Protein AF-A0A7Y4UEI0-F1 (afdb_monomer_lite)

Radius of gyration: 56.11 Å; chains: 1; bounding box: 109×53×140 Å

Foldseek 3Di:
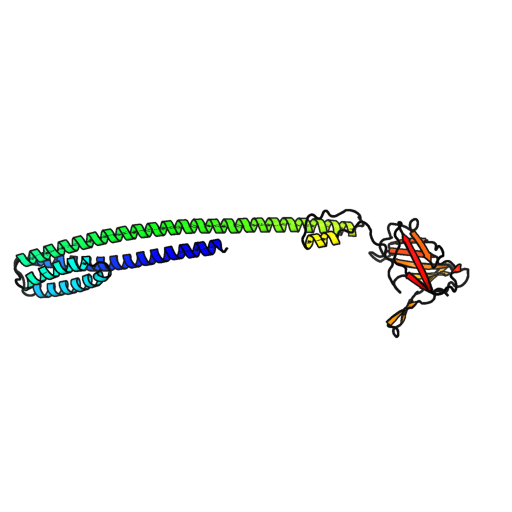DVVLVVVVVVLVVVLVVLVVVLVVLVQLLVLLVQLLVLLVVLLVLLVVQLPDPDHDPCSLVVSVVSLVSNVVSLVSNVVPDPVSVVLNVLLVVLNVVCVVPVDSVSSVSNSVSSVVSSVVSVVVSVVSVVVSVVSVVVSVVSVVVVVVVSVVVVVCVVVVVVVVVCVVVVVVVVLVVLLVVLVVCVLVPNADDARDQPDDDPSSVVSVVSRDDRDDAWAADAAQLFWWKWKQALVRDIDIHGQWDQDPVVRGIDGDADEQPDPSMWIKIKGKTADAQVQWQVQKWKDKANHTWRWPTWHDDPPDPRMIIIITTDDPVCAPVFKIKMWMDGPNHIYDIYITTHD

Secondary structure (DSSP, 8-state):
-HHHHHHHHHHHHHHHHHHHHHHHHHHHHHHHHHHHHHHHHHHHHHHHHHH-SS--TTHHHHHHHHHHHHHHHHHHHTTT-THHHHHHHHHHHHHHHHHH---HHHHHHHHHHHHHHHHHHHHHHHHHHHHHHHHHHHHHHHHHHHHHHHHHHHHHHHHHHHHHHHHHHHHHHHHHHHHHHHHHHHHTT-----------SHHHHHHHHHS--S----EEPPGGGSEEEEEE-TTS-EEEE-SEEEETTTTEEEEPPBP--STT-EEEEEEEEES-TTTTGGGEEEEETTEEE-EEEEEEPTT-TT-EEEEEEPPGGGTT-EEEEEEEEETTEEPPPEEEEE-

Sequence (343 aa):
VLGSVAYVSLERAGLDDSVRTLQRLSRHEKALALAEATVNGAVLDVSLVSNAATIEASMPTEIAQYMQVCSKAFAALDEFDAGYATLWRAIAHSHVGVQAAPLRAAWLELSQTLSGAAQDLEARRGRLSERRDELTQDYQRHYGAITKKSLFLSLAGIAGFGALAAWFFARLTRDIGNLEGHARSIVRGQRGTQLPVARSDELGHLMHAASPDAGGHLVLLRGGSAAVALRVKANGDRVYEAISTFDAAQQRFVAIPIDLGPATDQVFLILFGTGFRAAGAMNASATIGEEEAEVLYAGLAPGFAGLDQANVRIPRSLLGKGDVSIAFTADNRSANAVTINIR

Structure (mmCIF, N/CA/C/O backbone):
data_AF-A0A7Y4UEI0-F1
#
_entry.id   AF-A0A7Y4UEI0-F1
#
loop_
_atom_site.group_PDB
_atom_site.id
_atom_site.type_symbol
_atom_site.label_atom_id
_atom_site.label_alt_id
_atom_site.label_comp_id
_atom_site.label_asym_id
_atom_site.label_entity_id
_atom_site.label_seq_id
_atom_site.pdbx_PDB_ins_code
_atom_site.Cartn_x
_atom_site.Cartn_y
_atom_site.Cartn_z
_atom_site.occupancy
_atom_site.B_iso_or_equiv
_atom_site.auth_seq_id
_atom_site.auth_comp_id
_atom_site.auth_asym_id
_atom_site.auth_atom_id
_atom_site.pdbx_PDB_model_num
ATOM 1 N N . VAL A 1 1 ? -7.766 -1.205 -1.243 1.00 52.50 1 VAL A N 1
ATOM 2 C CA . VAL A 1 1 ? -6.781 -2.275 -1.542 1.00 52.50 1 VAL A CA 1
ATOM 3 C C . VAL A 1 1 ? -6.922 -2.807 -2.970 1.00 52.50 1 VAL A C 1
ATOM 5 O O . VAL A 1 1 ? -5.944 -2.768 -3.697 1.00 52.50 1 VAL A O 1
ATOM 8 N N . LEU A 1 2 ? -8.107 -3.222 -3.437 1.00 51.59 2 LEU A N 1
ATOM 9 C CA . LEU A 1 2 ? -8.268 -3.719 -4.821 1.00 51.59 2 LEU A CA 1
ATOM 10 C C . LEU A 1 2 ? -7.938 -2.672 -5.907 1.00 51.59 2 LEU A C 1
ATOM 12 O O . LEU A 1 2 ? -7.214 -2.978 -6.849 1.00 51.59 2 LEU A O 1
ATOM 16 N N . GLY A 1 3 ? -8.370 -1.417 -5.735 1.00 56.78 3 GLY A N 1
ATOM 17 C CA . GLY A 1 3 ? -8.062 -0.338 -6.688 1.00 56.78 3 GLY A CA 1
ATOM 18 C C . GLY A 1 3 ? -6.574 0.031 -6.768 1.00 56.78 3 GLY A C 1
ATOM 19 O O . GLY A 1 3 ? -6.077 0.344 -7.844 1.00 56.78 3 GLY A O 1
ATOM 20 N N . SER A 1 4 ? -5.833 -0.069 -5.658 1.00 61.25 4 SER A N 1
ATOM 21 C CA . SER A 1 4 ? -4.387 0.190 -5.643 1.00 61.25 4 SER A CA 1
ATOM 22 C C . SER A 1 4 ? -3.592 -0.946 -6.288 1.00 61.25 4 SER A C 1
ATOM 24 O O . SER A 1 4 ? -2.591 -0.685 -6.941 1.00 61.25 4 SER A O 1
ATOM 26 N N . VAL A 1 5 ? -4.051 -2.196 -6.157 1.00 62.38 5 VAL A N 1
ATOM 27 C CA . VAL A 1 5 ? -3.415 -3.354 -6.804 1.00 62.38 5 VAL A CA 1
ATOM 28 C C . VAL A 1 5 ? -3.609 -3.304 -8.321 1.00 62.38 5 VAL A C 1
ATOM 30 O O . VAL A 1 5 ? -2.634 -3.429 -9.053 1.00 62.38 5 VAL A O 1
ATOM 33 N N . ALA A 1 6 ? -4.829 -3.031 -8.798 1.00 61.38 6 ALA A N 1
ATOM 34 C CA . ALA A 1 6 ? -5.102 -2.902 -10.232 1.00 61.38 6 ALA A CA 1
ATOM 35 C C . ALA A 1 6 ? -4.320 -1.742 -10.881 1.00 61.38 6 ALA A C 1
ATOM 37 O O . ALA A 1 6 ? -3.775 -1.900 -11.972 1.00 61.38 6 ALA A O 1
ATOM 38 N N . TYR A 1 7 ? -4.206 -0.604 -10.183 1.00 67.69 7 TYR A N 1
ATOM 39 C CA . TYR A 1 7 ? -3.412 0.542 -10.636 1.00 67.69 7 TYR A CA 1
ATOM 40 C C . TYR A 1 7 ? -1.917 0.203 -10.746 1.00 67.69 7 TYR A C 1
ATOM 42 O O . TYR A 1 7 ? -1.292 0.482 -11.765 1.00 67.69 7 TYR A O 1
ATOM 50 N N . VAL A 1 8 ? -1.352 -0.467 -9.737 1.00 69.06 8 VAL A N 1
ATOM 51 C CA . VAL A 1 8 ? 0.061 -0.884 -9.743 1.00 69.06 8 VAL A CA 1
ATOM 52 C C . VAL A 1 8 ? 0.345 -1.912 -10.844 1.00 69.06 8 VAL A C 1
ATOM 54 O O . VAL A 1 8 ? 1.399 -1.851 -11.472 1.00 69.06 8 VAL A O 1
ATOM 57 N N . SER A 1 9 ? -0.581 -2.835 -11.117 1.00 68.62 9 SER A N 1
ATOM 58 C CA . SER A 1 9 ? -0.420 -3.833 -12.182 1.00 68.62 9 SER A CA 1
ATOM 59 C C . SER A 1 9 ? -0.416 -3.224 -13.587 1.00 68.62 9 SER A C 1
ATOM 61 O O . SER A 1 9 ? 0.396 -3.640 -14.411 1.00 68.62 9 SER A O 1
ATOM 63 N N . LEU A 1 10 ? -1.281 -2.241 -13.860 1.00 70.25 10 LEU A N 1
ATOM 64 C CA . LEU A 1 10 ? -1.324 -1.555 -15.159 1.00 70.25 10 LEU A CA 1
ATOM 65 C C . LEU A 1 10 ? -0.073 -0.699 -15.397 1.00 70.25 10 LEU A C 1
ATOM 67 O O . LEU A 1 10 ? 0.515 -0.757 -16.473 1.00 70.25 10 LEU A O 1
ATOM 71 N N . GLU A 1 11 ? 0.378 0.035 -14.380 1.00 74.94 11 GLU A N 1
ATOM 72 C CA . GLU A 1 11 ? 1.595 0.860 -14.453 1.00 74.94 11 GLU A CA 1
ATOM 73 C C . GLU A 1 11 ? 2.857 0.003 -14.658 1.00 74.94 11 GLU A C 1
ATOM 75 O O . GLU A 1 11 ? 3.748 0.356 -15.431 1.00 74.94 11 GLU A O 1
ATOM 80 N N . ARG A 1 12 ? 2.920 -1.179 -14.030 1.00 76.75 12 ARG A N 1
ATOM 81 C CA . ARG A 1 12 ? 4.057 -2.101 -14.168 1.00 76.75 12 ARG A CA 1
ATOM 82 C C . ARG A 1 12 ? 4.260 -2.585 -15.606 1.00 76.75 12 ARG A C 1
ATOM 84 O O . ARG A 1 12 ? 5.400 -2.692 -16.045 1.00 76.75 12 ARG A O 1
ATOM 91 N N . ALA A 1 13 ? 3.177 -2.820 -16.347 1.00 75.44 13 ALA A N 1
ATOM 92 C CA . ALA A 1 13 ? 3.264 -3.238 -17.744 1.00 75.44 13 ALA A CA 1
ATOM 93 C C . ALA A 1 13 ? 3.894 -2.152 -18.643 1.00 75.44 13 ALA A C 1
ATOM 95 O O . ALA A 1 13 ? 4.696 -2.475 -19.517 1.00 75.44 13 ALA A O 1
ATOM 96 N N . GLY A 1 14 ? 3.585 -0.871 -18.398 1.00 77.56 14 GLY A N 1
ATOM 97 C CA . GLY A 1 14 ? 4.183 0.255 -19.132 1.00 77.56 14 GLY A CA 1
ATOM 98 C C . GLY A 1 14 ? 5.668 0.470 -18.813 1.00 77.56 14 GLY A C 1
ATOM 99 O O . GLY A 1 14 ? 6.469 0.776 -19.701 1.00 77.56 14 GLY A O 1
ATOM 100 N N . LEU A 1 15 ? 6.062 0.244 -17.555 1.00 79.50 15 LEU A N 1
ATOM 101 C CA . LEU A 1 15 ? 7.466 0.251 -17.135 1.00 79.50 15 LEU A CA 1
ATOM 102 C C . LEU A 1 15 ? 8.281 -0.861 -17.809 1.00 79.50 15 LEU A C 1
ATOM 104 O O . LEU A 1 15 ? 9.379 -0.595 -18.300 1.00 79.50 15 LEU A O 1
ATOM 108 N N . ASP A 1 16 ? 7.744 -2.080 -17.873 1.00 84.69 16 ASP A N 1
ATOM 109 C CA . ASP A 1 16 ? 8.434 -3.217 -18.491 1.00 84.69 16 ASP A CA 1
ATOM 110 C C . ASP A 1 16 ? 8.684 -2.992 -19.993 1.00 84.69 16 ASP A C 1
ATOM 112 O O . ASP A 1 16 ? 9.763 -3.313 -20.500 1.00 84.69 16 ASP A O 1
ATOM 116 N N . ASP A 1 17 ? 7.723 -2.398 -20.706 1.00 86.12 17 ASP A N 1
ATOM 117 C CA . ASP A 1 17 ? 7.872 -2.046 -22.123 1.00 86.12 17 ASP A CA 1
ATOM 118 C C . ASP A 1 17 ? 8.938 -0.958 -22.348 1.00 86.12 17 ASP A C 1
ATOM 120 O O . ASP A 1 17 ? 9.813 -1.083 -23.214 1.00 86.12 17 ASP A O 1
ATOM 124 N N . SER A 1 18 ? 8.946 0.067 -21.489 1.00 85.38 18 SER A N 1
ATOM 125 C CA . SER A 1 18 ? 9.948 1.140 -21.520 1.00 85.38 18 SER A CA 1
ATOM 126 C C . SER A 1 18 ? 11.365 0.599 -21.301 1.00 85.38 18 SER A C 1
ATOM 128 O O . SER A 1 18 ? 12.296 0.956 -22.027 1.00 85.38 18 SER A O 1
ATOM 130 N N . VAL A 1 19 ? 11.536 -0.317 -20.341 1.00 88.75 19 VAL A N 1
ATOM 131 C CA . VAL A 1 19 ? 12.829 -0.961 -20.055 1.00 88.75 19 VAL A CA 1
ATOM 132 C C . VAL A 1 19 ? 13.296 -1.813 -21.235 1.00 88.75 19 VAL A C 1
ATOM 134 O O . VAL A 1 19 ? 14.460 -1.720 -21.627 1.00 88.75 19 VAL A O 1
ATOM 137 N N . ARG A 1 20 ? 12.409 -2.610 -21.844 1.00 91.06 20 ARG A N 1
ATOM 138 C CA . ARG A 1 20 ? 12.746 -3.412 -23.035 1.00 91.06 20 ARG A CA 1
ATOM 139 C C . ARG A 1 20 ? 13.176 -2.531 -24.205 1.00 91.06 20 ARG A C 1
ATOM 141 O O . ARG A 1 20 ? 14.155 -2.851 -24.885 1.00 91.06 20 ARG A O 1
ATOM 148 N N . THR A 1 21 ? 12.487 -1.412 -24.411 1.00 90.69 21 THR A N 1
ATOM 149 C CA . THR A 1 21 ? 12.817 -0.435 -25.455 1.00 90.69 21 THR A CA 1
ATOM 150 C C . THR A 1 21 ? 14.192 0.192 -25.215 1.00 90.69 21 THR A C 1
ATOM 152 O O . THR A 1 21 ? 15.032 0.176 -26.117 1.00 90.69 21 THR A O 1
ATOM 155 N N . LEU A 1 22 ? 14.479 0.645 -23.989 1.00 90.81 22 LEU A N 1
ATOM 156 C CA . LEU A 1 22 ? 15.796 1.175 -23.609 1.00 90.81 22 LEU A CA 1
ATOM 157 C C . LEU A 1 22 ? 16.917 0.139 -23.785 1.00 90.81 22 LEU A C 1
ATOM 159 O O . LEU A 1 22 ? 17.991 0.466 -24.287 1.00 90.81 22 LEU A O 1
ATOM 163 N N . GLN A 1 23 ? 16.672 -1.125 -23.432 1.00 92.06 23 GLN A N 1
ATOM 164 C CA . GLN A 1 23 ? 17.642 -2.208 -23.623 1.00 92.06 23 GLN A CA 1
ATOM 165 C C . GLN A 1 23 ? 17.922 -2.488 -25.102 1.00 92.06 23 GLN A C 1
ATOM 167 O O . GLN A 1 23 ? 19.075 -2.707 -25.479 1.00 92.06 23 GLN A O 1
ATOM 172 N N . ARG A 1 24 ? 16.890 -2.494 -25.956 1.00 93.38 24 ARG A N 1
ATOM 173 C CA . ARG A 1 24 ? 17.061 -2.655 -27.408 1.00 93.38 24 ARG A CA 1
ATOM 174 C C . ARG A 1 24 ? 17.868 -1.498 -27.991 1.00 93.38 24 ARG A C 1
ATOM 176 O O . ARG A 1 24 ? 18.801 -1.742 -28.749 1.00 93.38 24 ARG A O 1
ATOM 183 N N . LEU A 1 25 ? 17.557 -0.272 -27.585 1.00 93.62 25 LEU A N 1
ATOM 184 C CA . LEU A 1 25 ? 18.223 0.929 -28.072 1.00 93.62 25 LEU A CA 1
ATOM 185 C C . LEU A 1 25 ? 19.687 1.006 -27.602 1.00 93.62 25 LEU A C 1
ATOM 187 O O . LEU A 1 25 ? 20.569 1.295 -28.402 1.00 93.62 25 LEU A O 1
ATOM 191 N N . SER A 1 26 ? 19.979 0.627 -26.354 1.00 91.25 26 SER A N 1
ATOM 192 C CA . SER A 1 26 ? 21.359 0.532 -25.854 1.00 91.25 26 SER A CA 1
ATOM 193 C C . SER A 1 26 ? 22.183 -0.537 -26.585 1.00 91.25 26 SER A C 1
ATOM 195 O O . SER A 1 26 ? 23.371 -0.334 -26.835 1.00 91.25 26 SER A O 1
ATOM 197 N N . ARG A 1 27 ? 21.577 -1.677 -26.952 1.00 94.31 27 ARG A N 1
ATOM 198 C CA . ARG A 1 27 ? 22.255 -2.694 -27.777 1.00 94.31 27 ARG A CA 1
ATOM 199 C C . ARG A 1 27 ? 22.575 -2.164 -29.172 1.00 94.31 27 ARG A C 1
ATOM 201 O O . ARG A 1 27 ? 23.696 -2.360 -29.635 1.00 94.31 27 ARG A O 1
ATOM 208 N N . HIS A 1 28 ? 21.630 -1.455 -29.786 1.00 95.38 28 HIS A N 1
ATOM 209 C CA . HIS A 1 28 ? 21.822 -0.815 -31.087 1.00 95.38 28 HIS A CA 1
ATOM 210 C C . HIS A 1 28 ? 22.957 0.211 -31.042 1.00 95.38 28 HIS A C 1
ATOM 212 O O . HIS A 1 28 ? 23.883 0.135 -31.842 1.00 95.38 28 HIS A O 1
ATOM 218 N N . GLU A 1 29 ? 22.945 1.114 -30.061 1.00 94.38 29 GLU A N 1
ATOM 219 C CA . GLU A 1 29 ? 23.982 2.136 -29.887 1.00 94.38 29 GLU A CA 1
ATOM 220 C C . GLU A 1 29 ? 25.379 1.520 -29.723 1.00 94.38 29 GLU A C 1
ATOM 222 O O . GLU A 1 29 ? 26.334 1.980 -30.345 1.00 94.38 29 GLU A O 1
ATOM 227 N N . LYS A 1 30 ? 25.505 0.438 -28.941 1.00 93.69 30 LYS A N 1
ATOM 228 C CA . LYS A 1 30 ? 26.779 -0.278 -28.766 1.00 93.69 30 LYS A CA 1
ATOM 229 C C . LYS A 1 30 ? 27.273 -0.909 -30.064 1.00 93.69 30 LYS A C 1
ATOM 231 O O . LYS A 1 30 ? 28.447 -0.762 -30.393 1.00 93.69 30 LYS A O 1
ATOM 236 N N . ALA A 1 31 ? 26.400 -1.608 -30.790 1.00 94.94 31 ALA A N 1
ATOM 237 C CA . ALA A 1 31 ? 26.753 -2.202 -32.078 1.00 94.94 31 ALA A CA 1
ATOM 238 C C . ALA A 1 31 ? 27.179 -1.121 -33.085 1.00 94.94 31 ALA A C 1
ATOM 240 O O . ALA A 1 31 ? 28.158 -1.295 -33.809 1.00 94.94 31 ALA A O 1
ATOM 241 N N . LEU A 1 32 ? 26.493 0.024 -33.068 1.00 95.94 32 LEU A N 1
ATOM 242 C CA . LEU A 1 32 ? 26.781 1.149 -33.947 1.00 95.94 32 LEU A CA 1
ATOM 243 C C . LEU A 1 32 ? 28.109 1.824 -33.615 1.00 95.94 32 LEU A C 1
ATOM 245 O O . LEU A 1 32 ? 28.892 2.065 -34.525 1.00 95.94 32 LEU A O 1
ATOM 249 N N . ALA A 1 33 ? 28.398 2.056 -32.335 1.00 94.31 33 ALA A N 1
ATOM 250 C CA . ALA A 1 33 ? 29.672 2.619 -31.895 1.00 94.31 33 ALA A CA 1
ATOM 251 C C . ALA A 1 33 ? 30.861 1.718 -32.270 1.00 94.31 33 ALA A C 1
ATOM 253 O O . ALA A 1 33 ? 31.912 2.211 -32.675 1.00 94.31 33 ALA A O 1
ATOM 254 N N . LEU A 1 34 ? 30.697 0.393 -32.177 1.00 94.62 34 LEU A N 1
ATOM 255 C CA . LEU A 1 34 ? 31.719 -0.556 -32.625 1.00 94.62 34 LEU A CA 1
ATOM 256 C C . LEU A 1 34 ? 31.920 -0.488 -34.144 1.00 94.62 34 LEU A C 1
ATOM 258 O O . LEU A 1 34 ? 33.060 -0.424 -34.597 1.00 94.62 34 LEU A O 1
ATOM 262 N N . ALA A 1 35 ? 30.838 -0.460 -34.926 1.00 94.69 35 ALA A N 1
ATOM 263 C CA . ALA A 1 35 ? 30.926 -0.329 -36.378 1.00 94.69 35 ALA A CA 1
ATOM 264 C C . ALA A 1 35 ? 31.589 0.988 -36.795 1.00 94.69 35 ALA A C 1
ATOM 266 O O . ALA A 1 35 ? 32.524 0.978 -37.592 1.00 94.69 35 ALA A O 1
ATOM 267 N N . GLU A 1 36 ? 31.178 2.102 -36.198 1.00 95.50 36 GLU A N 1
ATOM 268 C CA . GLU A 1 36 ? 31.766 3.417 -36.433 1.00 95.50 36 GLU A CA 1
ATOM 269 C C . GLU A 1 36 ? 33.267 3.434 -36.109 1.00 95.50 36 GLU A C 1
ATOM 271 O O . GLU A 1 36 ? 34.064 3.861 -36.941 1.00 95.50 36 GLU A O 1
ATOM 276 N N . ALA A 1 37 ? 33.683 2.881 -34.963 1.00 94.19 37 ALA A N 1
ATOM 277 C CA . ALA A 1 37 ? 35.096 2.773 -34.600 1.00 94.19 37 ALA A CA 1
ATOM 278 C C . ALA A 1 37 ? 35.899 1.941 -35.616 1.00 94.19 37 ALA A C 1
ATOM 280 O O . ALA A 1 37 ? 37.001 2.336 -36.000 1.00 94.19 37 ALA A O 1
ATOM 281 N N . THR A 1 38 ? 35.345 0.818 -36.094 1.00 94.00 38 THR A N 1
ATOM 282 C CA . THR A 1 38 ? 36.011 -0.013 -37.114 1.00 94.00 38 THR A CA 1
ATOM 283 C C . THR A 1 38 ? 36.133 0.696 -38.462 1.00 94.00 38 THR A C 1
ATOM 285 O O . THR A 1 38 ? 37.187 0.619 -39.093 1.00 94.00 38 THR A O 1
ATOM 288 N N . VAL A 1 39 ? 35.101 1.437 -38.881 1.00 94.69 39 VAL A N 1
ATOM 289 C CA . VAL A 1 39 ? 35.121 2.210 -40.131 1.00 94.69 39 VAL A CA 1
ATOM 290 C C . VAL A 1 39 ? 36.083 3.388 -40.016 1.00 94.69 39 VAL A C 1
ATOM 292 O O . VAL A 1 39 ? 36.866 3.600 -40.932 1.00 94.69 39 VAL A O 1
ATOM 295 N N . ASN A 1 40 ? 36.101 4.109 -38.893 1.00 93.38 40 ASN A N 1
ATOM 296 C CA . ASN A 1 40 ? 37.047 5.202 -38.653 1.00 93.38 40 ASN A CA 1
ATOM 297 C C . ASN A 1 40 ? 38.506 4.723 -38.697 1.00 93.38 40 ASN A C 1
ATOM 299 O O . ASN A 1 40 ? 39.351 5.399 -39.284 1.00 93.38 40 ASN A O 1
ATOM 303 N N . GLY A 1 41 ? 38.797 3.540 -38.144 1.00 90.50 41 GLY A N 1
ATOM 304 C CA . GLY A 1 41 ? 40.109 2.902 -38.293 1.00 90.50 41 GLY A CA 1
ATOM 305 C C . GLY A 1 41 ? 40.462 2.648 -39.762 1.00 90.50 41 GLY A C 1
ATOM 306 O O . GLY A 1 41 ? 41.527 3.051 -40.221 1.00 90.50 41 GLY A O 1
ATOM 307 N N . ALA A 1 42 ? 39.529 2.079 -40.532 1.00 90.94 42 ALA A N 1
ATOM 308 C CA . ALA A 1 42 ? 39.729 1.846 -41.962 1.00 90.94 42 ALA A CA 1
ATOM 309 C C . ALA A 1 42 ? 39.890 3.150 -42.769 1.00 90.94 42 ALA A C 1
ATOM 311 O O . ALA A 1 42 ? 40.698 3.193 -43.694 1.00 90.94 42 ALA A O 1
ATOM 312 N N . VAL A 1 43 ? 39.161 4.220 -42.425 1.00 92.44 43 VAL A N 1
ATOM 313 C CA . VAL A 1 43 ? 39.300 5.548 -43.052 1.00 92.44 43 VAL A CA 1
ATOM 314 C C . VAL A 1 43 ? 40.720 6.077 -42.887 1.00 92.44 43 VAL A C 1
ATOM 316 O O . VAL A 1 43 ? 41.292 6.573 -43.857 1.00 92.44 43 VAL A O 1
ATOM 319 N N . LEU A 1 44 ? 41.288 5.986 -41.681 1.00 88.25 44 LEU A N 1
ATOM 320 C CA . LEU A 1 44 ? 42.638 6.477 -41.400 1.00 88.25 44 LEU A CA 1
ATOM 321 C C . LEU A 1 44 ? 43.673 5.763 -42.271 1.00 88.25 44 LEU A C 1
ATOM 323 O O . LEU A 1 44 ? 44.427 6.423 -42.987 1.00 88.25 44 LEU A O 1
ATOM 327 N N . ASP A 1 45 ? 43.646 4.434 -42.288 1.00 87.06 45 ASP A N 1
ATOM 328 C CA . ASP A 1 45 ? 44.647 3.643 -43.004 1.00 87.06 45 ASP A CA 1
ATOM 329 C C . ASP A 1 45 ? 44.498 3.770 -44.525 1.00 87.06 45 ASP A C 1
ATOM 331 O O . ASP A 1 45 ? 45.480 4.006 -45.231 1.00 87.06 45 ASP A O 1
ATOM 335 N N . VAL A 1 46 ? 43.268 3.732 -45.048 1.00 87.75 46 VAL A N 1
ATOM 336 C CA . VAL A 1 46 ? 43.008 3.944 -46.481 1.00 87.75 46 VAL A CA 1
ATOM 337 C C . VAL A 1 46 ? 43.384 5.367 -46.909 1.00 87.75 46 VAL A C 1
ATOM 339 O O . VAL A 1 46 ? 43.920 5.562 -48.003 1.00 87.75 46 VAL A O 1
ATOM 342 N N . SER A 1 47 ? 43.166 6.369 -46.053 1.00 87.31 47 SER A N 1
ATOM 343 C CA . SER A 1 47 ? 43.590 7.745 -46.321 1.00 87.31 47 SER A CA 1
ATOM 344 C C . SER A 1 47 ? 45.114 7.862 -46.391 1.00 87.31 47 SER A C 1
ATOM 346 O O . SER A 1 47 ? 45.630 8.477 -47.330 1.00 87.31 47 SER A O 1
ATOM 348 N N . LEU A 1 48 ? 45.849 7.216 -45.478 1.00 85.44 48 LEU A N 1
ATOM 349 C CA . LEU A 1 48 ? 47.314 7.152 -45.523 1.00 85.44 48 LEU A CA 1
ATOM 350 C C . LEU A 1 48 ? 47.808 6.519 -46.833 1.00 85.44 48 LEU A C 1
ATOM 352 O O . LEU A 1 48 ? 48.676 7.091 -47.493 1.00 85.44 48 LEU A O 1
ATOM 356 N N . VAL A 1 49 ? 47.198 5.409 -47.267 1.00 84.75 49 VAL A N 1
ATOM 357 C CA . VAL A 1 49 ? 47.541 4.728 -48.533 1.00 84.75 49 VAL A CA 1
ATOM 358 C C . VAL A 1 49 ? 47.249 5.616 -49.743 1.00 84.75 49 VAL A C 1
ATOM 360 O O . VAL A 1 49 ? 48.084 5.750 -50.635 1.00 84.75 49 VAL A O 1
ATOM 363 N N . SER A 1 50 ? 46.083 6.267 -49.775 1.00 82.44 50 SER A N 1
ATOM 364 C CA . SER A 1 50 ? 45.666 7.125 -50.895 1.00 82.44 50 SER A CA 1
ATOM 365 C C . SER A 1 50 ? 46.566 8.358 -51.093 1.00 82.44 50 SER A C 1
ATOM 367 O O . SER A 1 50 ? 46.655 8.907 -52.200 1.00 82.44 50 SER A O 1
ATOM 369 N N . ASN A 1 51 ? 47.248 8.778 -50.022 1.00 84.06 51 ASN A N 1
ATOM 370 C CA . ASN A 1 51 ? 48.158 9.919 -49.993 1.00 84.06 51 ASN A CA 1
ATOM 371 C C . ASN A 1 51 ? 49.637 9.529 -50.136 1.00 84.06 51 ASN A C 1
ATOM 373 O O . ASN A 1 51 ? 50.467 10.412 -50.368 1.00 84.06 51 ASN A O 1
ATOM 377 N N . ALA A 1 52 ? 49.975 8.241 -50.037 1.00 83.31 52 ALA A N 1
ATOM 378 C CA . ALA A 1 52 ? 51.341 7.755 -50.181 1.00 83.31 52 ALA A CA 1
ATOM 379 C C . ALA A 1 52 ? 51.888 7.995 -51.601 1.00 83.31 52 ALA A C 1
ATOM 381 O O . ALA A 1 52 ? 51.171 7.919 -52.601 1.00 83.31 52 ALA A O 1
ATOM 382 N N . ALA A 1 53 ? 53.191 8.281 -51.700 1.00 74.12 53 ALA A N 1
ATOM 383 C CA . ALA A 1 53 ? 53.861 8.520 -52.982 1.00 74.12 53 ALA A CA 1
ATOM 384 C C . ALA A 1 53 ? 54.022 7.238 -53.821 1.00 74.12 53 ALA A C 1
ATOM 386 O O . ALA A 1 53 ? 54.072 7.302 -55.047 1.00 74.12 53 ALA A O 1
ATOM 387 N N . THR A 1 54 ? 54.094 6.079 -53.163 1.00 74.94 54 THR A N 1
ATOM 388 C CA . THR A 1 54 ? 54.164 4.745 -53.775 1.00 74.94 54 THR A CA 1
ATOM 389 C C . THR A 1 54 ? 53.293 3.781 -52.974 1.00 74.94 54 THR A C 1
ATOM 391 O O . THR A 1 54 ? 53.212 3.894 -51.754 1.00 74.94 54 THR A O 1
ATOM 394 N N . ILE A 1 55 ? 52.610 2.866 -53.664 1.00 72.38 55 ILE A N 1
ATOM 395 C CA . ILE A 1 55 ? 51.747 1.853 -53.043 1.00 72.38 55 ILE A CA 1
ATOM 396 C C . ILE A 1 55 ? 52.588 0.588 -52.851 1.00 72.38 55 ILE A C 1
ATOM 398 O O . ILE A 1 55 ? 53.035 -0.006 -53.834 1.00 72.38 55 ILE A O 1
ATOM 402 N N . GLU A 1 56 ? 52.828 0.192 -51.601 1.00 73.50 56 GLU A N 1
ATOM 403 C CA . GLU A 1 56 ? 53.580 -1.025 -51.277 1.00 73.50 56 GLU A CA 1
ATOM 404 C C . GLU A 1 56 ? 52.757 -2.296 -51.554 1.00 73.50 56 GLU A C 1
ATOM 406 O O . GLU A 1 56 ? 51.530 -2.307 -51.447 1.00 73.50 56 GLU A O 1
ATOM 411 N N . ALA A 1 57 ? 53.436 -3.399 -51.887 1.00 64.62 57 ALA A N 1
ATOM 412 C CA . ALA A 1 57 ? 52.793 -4.660 -52.272 1.00 64.62 57 ALA A CA 1
ATOM 413 C C . ALA A 1 57 ? 52.023 -5.361 -51.128 1.00 64.62 57 ALA A C 1
ATOM 415 O O . ALA A 1 57 ? 51.172 -6.207 -51.398 1.00 64.62 57 ALA A O 1
ATOM 416 N N . SER A 1 58 ? 52.302 -5.022 -49.865 1.00 67.81 58 SER A N 1
ATOM 417 C CA . SER A 1 58 ? 51.634 -5.548 -48.660 1.00 67.81 58 SER A CA 1
ATOM 418 C C . SER A 1 58 ? 50.292 -4.870 -48.352 1.00 67.81 58 SER A C 1
ATOM 420 O O . SER A 1 58 ? 49.386 -5.526 -47.830 1.00 67.81 58 SER A O 1
ATOM 422 N N . MET A 1 59 ? 50.126 -3.599 -48.734 1.00 70.38 59 MET A N 1
ATOM 423 C CA . MET A 1 59 ? 48.966 -2.754 -48.394 1.00 70.38 59 MET A CA 1
ATOM 424 C C . MET A 1 59 ? 47.600 -3.342 -48.799 1.00 70.38 59 MET A C 1
ATOM 426 O O . MET A 1 59 ? 46.653 -3.236 -48.017 1.00 70.38 59 MET A O 1
ATOM 430 N N . PRO A 1 60 ? 47.446 -4.028 -49.954 1.00 70.75 60 PRO A N 1
ATOM 431 C CA . PRO A 1 60 ? 46.176 -4.666 -50.312 1.00 70.75 60 PRO A CA 1
ATOM 432 C C . PRO A 1 60 ? 45.734 -5.769 -49.335 1.00 70.75 60 PRO A C 1
ATOM 434 O O . PRO A 1 60 ? 44.537 -6.007 -49.174 1.00 70.75 60 PRO A O 1
ATOM 437 N N . THR A 1 61 ? 46.681 -6.444 -48.673 1.00 76.06 61 THR A N 1
ATOM 438 C CA . THR A 1 61 ? 46.385 -7.565 -47.763 1.00 76.06 61 THR A CA 1
ATOM 439 C C . THR A 1 61 ? 45.908 -7.071 -46.398 1.00 76.06 61 THR A C 1
ATOM 441 O O . THR A 1 61 ? 44.962 -7.626 -45.842 1.00 76.06 61 THR A O 1
ATOM 444 N N . GLU A 1 62 ? 46.510 -6.002 -45.874 1.00 80.75 62 GLU A N 1
ATOM 445 C CA . GLU A 1 62 ? 46.090 -5.369 -44.614 1.00 80.75 62 GLU A CA 1
ATOM 446 C C . GLU A 1 62 ? 44.680 -4.777 -44.738 1.00 80.75 62 GLU A C 1
ATOM 448 O O . GLU A 1 62 ? 43.824 -4.961 -43.873 1.00 80.75 62 GLU A O 1
ATOM 453 N N . ILE A 1 63 ? 44.380 -4.165 -45.882 1.00 83.12 63 ILE A N 1
ATOM 454 C CA . ILE A 1 63 ? 43.075 -3.544 -46.132 1.00 83.12 63 ILE A CA 1
ATOM 455 C C . ILE A 1 63 ? 41.973 -4.593 -46.288 1.00 83.12 63 ILE A C 1
ATOM 457 O O . ILE A 1 63 ? 40.861 -4.394 -45.793 1.00 83.12 63 ILE A O 1
ATOM 461 N N . ALA A 1 64 ? 42.287 -5.763 -46.851 1.00 86.00 64 ALA A N 1
ATOM 462 C CA . ALA A 1 64 ? 41.359 -6.890 -46.867 1.00 86.00 64 ALA A CA 1
ATOM 463 C C . ALA A 1 64 ? 40.969 -7.351 -45.445 1.00 86.00 64 ALA A C 1
ATOM 465 O O . ALA A 1 64 ? 39.808 -7.701 -45.213 1.00 86.00 64 ALA A O 1
ATOM 466 N N . GLN A 1 65 ? 41.894 -7.304 -44.476 1.00 87.81 65 GLN A N 1
ATOM 467 C CA . GLN A 1 65 ? 41.595 -7.632 -43.075 1.00 87.81 65 GLN A CA 1
ATOM 468 C C . GLN A 1 65 ? 40.671 -6.589 -42.438 1.00 87.81 65 GLN A C 1
ATOM 470 O O . GLN A 1 65 ? 39.677 -6.956 -41.806 1.00 87.81 65 GLN A O 1
ATOM 475 N N . TYR A 1 66 ? 40.929 -5.297 -42.660 1.00 86.06 66 TYR A N 1
ATOM 476 C CA . TYR A 1 66 ? 40.043 -4.228 -42.188 1.00 86.06 66 TYR A CA 1
ATOM 477 C C . TYR A 1 66 ? 38.635 -4.339 -42.769 1.00 86.06 66 TYR A C 1
ATOM 479 O O . TYR A 1 66 ? 37.653 -4.198 -42.036 1.00 86.06 66 TYR A O 1
ATOM 487 N N . MET A 1 67 ? 38.513 -4.668 -44.057 1.00 90.50 67 MET A N 1
ATOM 488 C CA . MET A 1 67 ? 37.210 -4.890 -44.685 1.00 90.50 67 MET A CA 1
ATOM 489 C C . MET A 1 67 ? 36.488 -6.105 -44.099 1.00 90.50 67 MET A C 1
ATOM 491 O O . MET A 1 67 ? 35.271 -6.064 -43.928 1.00 90.50 67 MET A O 1
ATOM 495 N N . GLN A 1 68 ? 37.208 -7.158 -43.707 1.00 92.56 68 GLN A N 1
ATOM 496 C CA . GLN A 1 68 ? 36.607 -8.296 -43.011 1.00 92.56 68 GLN A CA 1
ATOM 497 C C . GLN A 1 68 ? 36.085 -7.914 -41.615 1.00 92.56 68 GLN A C 1
ATOM 499 O O . GLN A 1 68 ? 35.015 -8.376 -41.210 1.00 92.56 68 GLN A O 1
ATOM 504 N N . VAL A 1 69 ? 36.808 -7.068 -40.875 1.00 93.56 69 VAL A N 1
ATOM 505 C CA . VAL A 1 69 ? 36.357 -6.556 -39.570 1.00 93.56 69 VAL A CA 1
ATOM 506 C C . VAL A 1 69 ? 35.128 -5.658 -39.737 1.00 93.56 69 VAL A C 1
ATOM 508 O O . VAL A 1 69 ? 34.130 -5.870 -39.046 1.00 93.56 69 VAL A O 1
ATOM 511 N N . CYS A 1 70 ? 35.152 -4.736 -40.703 1.00 93.00 70 CYS A N 1
ATOM 512 C CA . CYS A 1 70 ? 34.008 -3.881 -41.024 1.00 93.00 70 CYS A CA 1
ATOM 513 C C . CYS A 1 70 ? 32.787 -4.721 -41.424 1.00 93.00 70 CYS A C 1
ATOM 515 O O . CYS A 1 70 ? 31.700 -4.513 -40.894 1.00 93.00 70 CYS A O 1
ATOM 517 N N . SER A 1 71 ? 32.967 -5.736 -42.277 1.00 94.81 71 SER A N 1
ATOM 518 C CA . SER A 1 71 ? 31.899 -6.659 -42.682 1.00 94.81 71 SER A CA 1
ATOM 519 C C . SER A 1 71 ? 31.198 -7.299 -41.481 1.00 94.81 71 SER A C 1
ATOM 521 O O . SER A 1 71 ? 29.969 -7.318 -41.422 1.00 94.81 71 SER A O 1
ATOM 523 N N . LYS A 1 72 ? 31.967 -7.783 -40.495 1.00 94.56 72 LYS A N 1
ATOM 524 C CA . LYS A 1 72 ? 31.409 -8.366 -39.266 1.00 94.56 72 LYS A CA 1
ATOM 525 C C . LYS A 1 72 ? 30.655 -7.332 -38.432 1.00 94.56 72 LYS A C 1
ATOM 527 O O . LYS A 1 72 ? 29.600 -7.651 -37.892 1.00 94.56 72 LYS A O 1
ATOM 532 N N . ALA A 1 73 ? 31.173 -6.108 -38.337 1.00 93.62 73 ALA A N 1
ATOM 533 C CA . ALA A 1 73 ? 30.519 -5.039 -37.591 1.00 93.62 73 ALA A CA 1
ATOM 534 C C . ALA A 1 73 ? 29.187 -4.612 -38.238 1.00 93.62 73 ALA A C 1
ATOM 536 O O . ALA A 1 73 ? 28.187 -4.470 -37.540 1.00 93.62 73 ALA A O 1
ATOM 537 N N . PHE A 1 74 ? 29.135 -4.501 -39.570 1.00 94.88 74 PHE A N 1
ATOM 538 C CA . PHE A 1 74 ? 27.894 -4.226 -40.303 1.00 94.88 74 PHE A CA 1
ATOM 539 C C . PHE A 1 74 ? 26.891 -5.385 -40.228 1.00 94.88 74 PHE A C 1
ATOM 541 O O . PHE A 1 74 ? 25.695 -5.134 -40.111 1.00 94.88 74 PHE A O 1
ATOM 548 N N . ALA A 1 75 ? 27.347 -6.641 -40.214 1.00 93.50 75 ALA A N 1
ATOM 549 C CA . ALA A 1 75 ? 26.460 -7.792 -40.021 1.00 93.50 75 ALA A CA 1
ATOM 550 C C . ALA A 1 75 ? 25.761 -7.775 -38.648 1.00 93.50 75 ALA A C 1
ATOM 552 O O . ALA A 1 75 ? 24.604 -8.169 -38.538 1.00 93.50 75 ALA A O 1
ATOM 553 N N . ALA A 1 76 ? 26.430 -7.273 -37.603 1.00 93.06 76 ALA A N 1
ATOM 554 C CA . ALA A 1 76 ? 25.815 -7.089 -36.287 1.00 93.06 76 ALA A CA 1
ATOM 555 C C . ALA A 1 76 ? 24.762 -5.962 -36.261 1.00 93.06 76 ALA A C 1
ATOM 557 O O . ALA A 1 76 ? 23.930 -5.925 -35.358 1.00 93.06 76 ALA A O 1
ATOM 558 N N . LEU A 1 77 ? 24.787 -5.048 -37.236 1.00 94.94 77 LEU A N 1
ATOM 559 C CA . LEU A 1 77 ? 23.821 -3.955 -37.360 1.00 94.94 77 LEU A CA 1
ATOM 560 C C . LEU A 1 77 ? 22.549 -4.333 -38.129 1.00 94.94 77 LEU A C 1
ATOM 562 O O . LEU A 1 77 ? 21.542 -3.627 -38.030 1.00 94.94 77 LEU A O 1
ATOM 566 N N . ASP A 1 78 ? 22.575 -5.452 -38.851 1.00 91.44 78 ASP A N 1
ATOM 567 C CA . ASP A 1 78 ? 21.490 -5.894 -39.733 1.00 91.44 78 ASP A CA 1
ATOM 568 C C . ASP A 1 78 ? 20.196 -6.223 -38.958 1.00 91.44 78 ASP A C 1
ATOM 570 O O . ASP A 1 78 ? 19.096 -6.099 -39.492 1.00 91.44 78 ASP A O 1
ATOM 574 N N . GLU A 1 79 ? 20.298 -6.559 -37.661 1.00 93.19 79 GLU A N 1
ATOM 575 C CA . GLU A 1 79 ? 19.127 -6.807 -36.803 1.00 93.19 79 GLU A CA 1
ATOM 576 C C . GLU A 1 79 ? 18.312 -5.543 -36.468 1.00 93.19 79 GLU A C 1
ATOM 578 O O . GLU A 1 79 ? 17.175 -5.640 -35.990 1.00 93.19 79 GLU A O 1
ATOM 583 N N . PHE A 1 80 ? 18.883 -4.352 -36.682 1.00 93.69 80 PHE A N 1
ATOM 584 C CA . PHE A 1 80 ? 18.280 -3.088 -36.259 1.00 93.69 80 PHE A CA 1
ATOM 585 C C . PHE A 1 80 ? 17.659 -2.295 -37.408 1.00 93.69 80 PHE A C 1
ATOM 587 O O . PHE A 1 80 ? 16.550 -1.786 -37.250 1.00 93.69 80 PHE A O 1
ATOM 594 N N . ASP A 1 81 ? 18.362 -2.165 -38.536 1.00 92.56 81 ASP A N 1
ATOM 595 C CA . ASP A 1 81 ? 17.918 -1.363 -39.682 1.00 92.56 81 ASP A CA 1
ATOM 596 C C . ASP A 1 81 ? 18.571 -1.850 -40.990 1.00 92.56 81 ASP A C 1
ATOM 598 O O . ASP A 1 81 ? 19.795 -1.885 -41.122 1.00 92.56 81 ASP A O 1
ATOM 602 N N . ALA A 1 82 ? 17.750 -2.138 -42.003 1.00 90.00 82 ALA A N 1
ATOM 603 C CA . ALA A 1 82 ? 18.205 -2.528 -43.340 1.00 90.00 82 ALA A CA 1
ATOM 604 C C . ALA A 1 82 ? 19.021 -1.427 -44.058 1.00 90.00 82 ALA A C 1
ATOM 606 O O . ALA A 1 82 ? 19.724 -1.694 -45.039 1.00 90.00 82 ALA A O 1
ATOM 607 N N . GLY A 1 83 ? 18.961 -0.179 -43.583 1.00 90.62 83 GLY A N 1
ATOM 608 C CA . GLY A 1 83 ? 19.776 0.930 -44.073 1.00 90.62 83 GLY A CA 1
ATOM 609 C C . GLY A 1 83 ? 21.283 0.665 -43.981 1.00 90.62 83 GLY A C 1
ATOM 610 O O . GLY A 1 83 ? 22.021 1.047 -44.893 1.00 90.62 83 GLY A O 1
ATOM 611 N N . TYR A 1 84 ? 21.744 -0.058 -42.954 1.00 94.44 84 TYR A N 1
ATOM 612 C CA . TYR A 1 84 ? 23.166 -0.378 -42.773 1.00 94.44 84 TYR A CA 1
ATOM 613 C C . TYR A 1 84 ? 23.712 -1.294 -43.874 1.00 94.44 84 TYR A C 1
ATOM 615 O O . TYR A 1 84 ? 24.832 -1.090 -44.346 1.00 94.44 84 TYR A O 1
ATOM 623 N N . ALA A 1 85 ? 22.901 -2.230 -44.373 1.00 92.56 85 ALA A N 1
ATOM 624 C CA . ALA A 1 85 ? 23.272 -3.078 -45.503 1.00 92.56 85 ALA A CA 1
ATOM 625 C C . ALA A 1 85 ? 23.507 -2.271 -46.790 1.00 92.56 85 ALA A C 1
ATOM 627 O O . ALA A 1 85 ? 24.266 -2.689 -47.665 1.00 92.56 85 ALA A O 1
ATOM 628 N N . THR A 1 86 ? 22.857 -1.112 -46.936 1.00 93.25 86 THR A N 1
ATOM 629 C CA . THR A 1 86 ? 23.064 -0.225 -48.092 1.00 93.25 86 THR A CA 1
ATOM 630 C C . THR A 1 86 ? 24.420 0.472 -48.024 1.00 93.25 86 THR A C 1
ATOM 632 O O . THR A 1 86 ? 25.138 0.483 -49.023 1.00 93.25 86 THR A O 1
ATOM 635 N N . LEU A 1 87 ? 24.808 0.964 -46.842 1.00 93.81 87 LEU A N 1
ATOM 636 C CA . LEU A 1 87 ? 26.140 1.533 -46.607 1.00 93.81 87 LEU A CA 1
ATOM 637 C C . LEU A 1 87 ? 27.241 0.501 -46.866 1.00 93.81 87 LEU A C 1
ATOM 639 O O . LEU A 1 87 ? 28.198 0.779 -47.587 1.00 93.81 87 LEU A O 1
ATOM 643 N N . TRP A 1 88 ? 27.072 -0.713 -46.335 1.00 95.31 88 TRP A N 1
ATOM 644 C CA . TRP A 1 88 ? 28.042 -1.784 -46.542 1.00 95.31 88 TRP A CA 1
ATOM 645 C C . TRP A 1 88 ? 28.191 -2.156 -48.020 1.00 95.31 88 TRP A C 1
ATOM 647 O O . TRP A 1 88 ? 29.310 -2.318 -48.497 1.00 95.31 88 TRP A O 1
ATOM 657 N N . ARG A 1 89 ? 27.088 -2.241 -48.779 1.00 95.25 89 ARG A N 1
ATOM 658 C CA . ARG A 1 89 ? 27.145 -2.524 -50.224 1.00 95.25 89 ARG A CA 1
ATOM 659 C C . ARG A 1 89 ? 27.948 -1.478 -50.997 1.00 95.25 89 ARG A C 1
ATOM 661 O O . ARG A 1 89 ? 28.694 -1.860 -51.894 1.00 95.25 89 ARG A O 1
ATOM 668 N N . ALA A 1 90 ? 27.830 -0.197 -50.644 1.00 94.75 90 ALA A N 1
ATOM 669 C CA . ALA A 1 90 ? 28.620 0.867 -51.265 1.00 94.75 90 ALA A CA 1
ATOM 670 C C . ALA A 1 90 ? 30.124 0.713 -50.967 1.00 94.75 90 ALA A C 1
ATOM 672 O O . ALA A 1 90 ? 30.936 0.764 -51.888 1.00 94.75 90 ALA A O 1
ATOM 673 N N . ILE A 1 91 ? 30.488 0.440 -49.707 1.00 94.88 91 ILE A N 1
ATOM 674 C CA . ILE A 1 91 ? 31.883 0.201 -49.292 1.00 94.88 91 ILE A CA 1
ATOM 675 C C . ILE A 1 91 ? 32.458 -1.055 -49.967 1.00 94.88 91 ILE A C 1
ATOM 677 O O . ILE A 1 91 ? 33.573 -1.046 -50.483 1.00 94.88 91 ILE A O 1
ATOM 681 N N . ALA A 1 92 ? 31.693 -2.146 -49.996 1.00 94.62 92 ALA A N 1
ATOM 682 C CA . ALA A 1 92 ? 32.122 -3.391 -50.620 1.00 94.62 92 ALA A CA 1
ATOM 683 C C . ALA A 1 92 ? 32.345 -3.219 -52.132 1.00 94.62 92 ALA A C 1
ATOM 685 O O . ALA A 1 92 ? 33.300 -3.770 -52.675 1.00 94.62 92 ALA A O 1
ATOM 686 N N . HIS A 1 93 ? 31.500 -2.431 -52.806 1.00 95.00 93 HIS A N 1
ATOM 687 C CA . HIS A 1 93 ? 31.651 -2.142 -54.230 1.00 95.00 93 HIS A CA 1
ATOM 688 C C . HIS A 1 93 ? 32.923 -1.337 -54.529 1.00 95.00 93 HIS A C 1
ATOM 690 O O . HIS A 1 93 ? 33.685 -1.727 -55.415 1.00 95.00 93 HIS A O 1
ATOM 696 N N . SER A 1 94 ? 33.204 -0.276 -53.762 1.00 91.56 94 SER A N 1
ATOM 697 C CA . SER A 1 94 ? 34.427 0.519 -53.949 1.00 91.56 94 SER A CA 1
ATOM 698 C C . SER A 1 94 ? 35.694 -0.280 -53.624 1.00 91.56 94 SER A C 1
ATOM 700 O O . SER A 1 94 ? 36.696 -0.170 -54.330 1.00 91.56 94 SER A O 1
ATOM 702 N N . HIS A 1 95 ? 35.640 -1.181 -52.639 1.00 92.06 95 HIS A N 1
ATOM 703 C CA . HIS A 1 95 ? 36.744 -2.096 -52.341 1.00 92.06 95 HIS A CA 1
ATOM 704 C C . HIS A 1 95 ? 37.036 -3.083 -53.487 1.00 92.06 95 HIS A C 1
ATOM 706 O O . HIS A 1 95 ? 38.201 -3.329 -53.801 1.00 92.06 95 HIS A O 1
ATOM 712 N N . VAL A 1 96 ? 36.010 -3.614 -54.164 1.00 91.06 96 VAL A N 1
ATOM 713 C CA . VAL A 1 96 ? 36.204 -4.462 -55.359 1.00 91.06 96 VAL A CA 1
ATOM 714 C C . VAL A 1 96 ? 36.905 -3.686 -56.480 1.00 91.06 96 VAL A C 1
ATOM 716 O O . VAL A 1 96 ? 37.770 -4.243 -57.155 1.00 91.06 96 VAL A O 1
ATOM 719 N N . GLY A 1 97 ? 36.599 -2.394 -56.642 1.00 86.88 97 GLY A N 1
ATOM 720 C CA . GLY A 1 97 ? 37.296 -1.514 -57.585 1.00 86.88 97 GLY A CA 1
ATOM 721 C C . GLY A 1 97 ? 38.801 -1.421 -57.311 1.00 86.88 97 GLY A C 1
ATOM 722 O O . GLY A 1 97 ? 39.609 -1.557 -58.231 1.00 86.88 97 GLY A O 1
ATOM 723 N N . VAL A 1 98 ? 39.185 -1.291 -56.037 1.00 87.50 98 VAL A N 1
ATOM 724 C CA . VAL A 1 98 ? 40.592 -1.281 -55.600 1.00 87.50 98 VAL A CA 1
ATOM 725 C C . VAL A 1 98 ? 41.291 -2.617 -55.872 1.00 87.50 98 VAL A C 1
ATOM 727 O O . VAL A 1 98 ? 42.441 -2.627 -56.309 1.00 87.50 98 VAL A O 1
ATOM 730 N N . GLN A 1 99 ? 40.608 -3.746 -55.652 1.00 86.00 99 GLN A N 1
ATOM 731 C CA . GLN A 1 99 ? 41.162 -5.078 -55.928 1.00 86.00 99 GLN A CA 1
ATOM 732 C C . GLN A 1 99 ? 41.369 -5.331 -57.426 1.00 86.00 99 GLN A C 1
ATOM 734 O O . GLN A 1 99 ? 42.348 -5.968 -57.811 1.00 86.00 99 GLN A O 1
ATOM 739 N N . ALA A 1 100 ? 40.455 -4.841 -58.268 1.00 86.38 100 ALA A N 1
ATOM 740 C CA . ALA A 1 100 ? 40.528 -5.012 -59.716 1.00 86.38 100 ALA A CA 1
ATOM 741 C C . ALA A 1 100 ? 41.647 -4.167 -60.347 1.00 86.38 100 ALA A C 1
ATOM 743 O O . ALA A 1 100 ? 42.339 -4.635 -61.251 1.00 86.38 100 ALA A O 1
ATOM 744 N N . ALA A 1 101 ? 41.833 -2.933 -59.870 1.00 84.88 101 ALA A N 1
ATOM 745 C CA . ALA A 1 101 ? 42.903 -2.047 -60.308 1.00 84.88 101 ALA A CA 1
ATOM 746 C C . ALA A 1 101 ? 43.349 -1.139 -59.143 1.00 84.88 101 ALA A C 1
ATOM 748 O O . ALA A 1 101 ? 42.667 -0.150 -58.860 1.00 84.88 101 ALA A O 1
ATOM 749 N N . PRO A 1 102 ? 44.504 -1.402 -58.494 1.00 82.00 102 PRO A N 1
ATOM 750 C CA . PRO A 1 102 ? 44.983 -0.647 -57.329 1.00 82.00 102 PRO A CA 1
ATOM 751 C C . PRO A 1 102 ? 45.593 0.709 -57.730 1.00 82.00 102 PRO A C 1
ATOM 753 O O . PRO A 1 102 ? 46.725 1.048 -57.389 1.00 82.00 102 PRO A O 1
ATOM 756 N N . LEU A 1 103 ? 44.842 1.492 -58.501 1.00 84.81 103 LEU A N 1
ATOM 757 C CA . LEU A 1 103 ? 45.191 2.837 -58.933 1.00 84.81 103 LEU A CA 1
ATOM 758 C C . LEU A 1 103 ? 44.816 3.848 -57.847 1.00 84.81 103 LEU A C 1
ATOM 760 O O . LEU A 1 103 ? 43.852 3.663 -57.105 1.00 84.81 103 LEU A O 1
ATOM 764 N N . ARG A 1 104 ? 45.524 4.981 -57.806 1.00 84.88 104 ARG A N 1
ATOM 765 C CA . ARG A 1 104 ? 45.264 6.063 -56.839 1.00 84.88 104 ARG A CA 1
ATOM 766 C C . ARG A 1 104 ? 43.804 6.542 -56.840 1.00 84.88 104 ARG A C 1
ATOM 768 O O . ARG A 1 104 ? 43.277 6.872 -55.784 1.00 84.88 104 ARG A O 1
ATOM 775 N N . ALA A 1 105 ? 43.148 6.549 -58.002 1.00 88.25 105 ALA A N 1
ATOM 776 C CA . ALA A 1 105 ? 41.738 6.922 -58.130 1.00 88.25 105 ALA A CA 1
ATOM 777 C C . ALA A 1 105 ? 40.797 5.974 -57.362 1.00 88.25 105 ALA A C 1
ATOM 779 O O . ALA A 1 105 ? 39.924 6.451 -56.645 1.00 88.25 105 ALA A O 1
ATOM 780 N N . ALA A 1 106 ? 41.021 4.657 -57.437 1.00 89.00 106 ALA A N 1
ATOM 781 C CA . ALA A 1 106 ? 40.222 3.670 -56.708 1.00 89.00 106 ALA A CA 1
ATOM 782 C C . ALA A 1 106 ? 40.422 3.795 -55.185 1.00 89.00 106 ALA A C 1
ATOM 784 O O . ALA A 1 106 ? 39.470 3.699 -54.413 1.00 89.00 106 ALA A O 1
ATOM 785 N N . TRP A 1 107 ? 41.651 4.087 -54.743 1.00 88.12 107 TRP A N 1
ATOM 786 C CA . TRP A 1 107 ? 41.954 4.357 -53.333 1.00 88.12 107 TRP A CA 1
ATOM 787 C C . TRP A 1 107 ? 41.268 5.623 -52.803 1.00 88.12 107 TRP A C 1
ATOM 789 O O . TRP A 1 107 ? 40.760 5.627 -51.682 1.00 88.12 107 TRP A O 1
ATOM 799 N N . LEU A 1 108 ? 41.226 6.688 -53.610 1.00 89.88 108 LEU A N 1
ATOM 800 C CA . LEU A 1 108 ? 40.500 7.918 -53.284 1.00 89.88 108 LEU A CA 1
ATOM 801 C C . LEU A 1 108 ? 38.990 7.669 -53.173 1.00 89.88 108 LEU A C 1
ATOM 803 O O . LEU A 1 108 ? 38.369 8.154 -52.230 1.00 89.88 108 LEU A O 1
ATOM 807 N N . GLU A 1 109 ? 38.412 6.886 -54.085 1.00 92.38 109 GLU A N 1
ATOM 808 C CA . GLU A 1 109 ? 36.990 6.521 -54.055 1.00 92.38 109 GLU A CA 1
ATOM 809 C C . GLU A 1 109 ? 36.631 5.690 -52.813 1.00 92.38 109 GLU A C 1
ATOM 811 O O . GLU A 1 109 ? 35.639 5.979 -52.137 1.00 92.38 109 GLU A O 1
ATOM 816 N N . LEU A 1 110 ? 37.460 4.703 -52.452 1.00 92.75 110 LEU A N 1
ATOM 817 C CA . LEU A 1 110 ? 37.276 3.922 -51.226 1.00 92.75 110 LEU A CA 1
ATOM 818 C C . LEU A 1 110 ? 37.372 4.812 -49.978 1.00 92.75 110 LEU A C 1
ATOM 820 O O . LEU A 1 110 ? 36.507 4.729 -49.108 1.00 92.75 110 LEU A O 1
ATOM 824 N N . SER A 1 111 ? 38.371 5.699 -49.912 1.00 92.12 111 SER A N 1
ATOM 825 C CA . SER A 1 111 ? 38.537 6.661 -48.810 1.00 92.12 111 SER A CA 1
ATOM 826 C C . SER A 1 111 ? 37.310 7.566 -48.652 1.00 92.12 111 SER A C 1
ATOM 828 O O . SER A 1 111 ? 36.769 7.707 -47.554 1.00 92.12 111 SER A O 1
ATOM 830 N N . GLN A 1 112 ? 36.808 8.125 -49.759 1.00 94.25 112 GLN A N 1
ATOM 831 C CA . GLN A 1 112 ? 35.606 8.963 -49.766 1.00 94.25 112 GLN A CA 1
ATOM 832 C C . GLN A 1 112 ? 34.359 8.183 -49.334 1.00 94.25 112 GLN A C 1
ATOM 834 O O . GLN A 1 112 ? 33.577 8.680 -48.525 1.00 94.25 112 GLN A O 1
ATOM 839 N N . THR A 1 113 ? 34.195 6.950 -49.820 1.00 95.88 113 THR A N 1
ATOM 840 C CA . THR A 1 113 ? 33.055 6.090 -49.464 1.00 95.88 113 THR A CA 1
ATOM 841 C C . THR A 1 113 ? 33.076 5.719 -47.981 1.00 95.88 113 THR A C 1
ATOM 843 O O . THR A 1 113 ? 32.048 5.802 -47.310 1.00 95.88 113 THR A O 1
ATOM 846 N N . LEU A 1 114 ? 34.246 5.356 -47.443 1.00 94.94 114 LEU A N 1
ATOM 847 C CA . LEU A 1 114 ? 34.424 5.052 -46.023 1.00 94.94 114 LEU A CA 1
ATOM 848 C C . LEU A 1 114 ? 34.191 6.288 -45.147 1.00 94.94 114 LEU A C 1
ATOM 850 O O . LEU A 1 114 ? 33.515 6.187 -44.128 1.00 94.94 114 LEU A O 1
ATOM 854 N N . SER A 1 115 ? 34.695 7.458 -45.553 1.00 95.31 115 SER A N 1
ATOM 855 C CA . SER A 1 115 ? 34.488 8.710 -44.818 1.00 95.31 115 SER A CA 1
ATOM 856 C C . SER A 1 115 ? 33.011 9.118 -44.794 1.00 95.31 115 SER A C 1
ATOM 858 O O . SER A 1 115 ? 32.488 9.469 -43.737 1.00 95.31 115 SER A O 1
ATOM 860 N N . GLY A 1 116 ? 32.305 8.992 -45.923 1.00 95.94 116 GLY A N 1
ATOM 861 C CA . GLY A 1 116 ? 30.861 9.221 -45.989 1.00 95.94 116 GLY A CA 1
ATOM 862 C C . GLY A 1 116 ? 30.067 8.235 -45.127 1.00 95.94 116 GLY A C 1
ATOM 863 O O . GLY A 1 116 ? 29.151 8.638 -44.413 1.00 95.94 116 GLY A O 1
ATOM 864 N N . ALA A 1 117 ? 30.451 6.954 -45.127 1.00 95.38 117 ALA A N 1
ATOM 865 C CA . ALA A 1 117 ? 29.836 5.951 -44.262 1.00 95.38 117 ALA A CA 1
ATOM 866 C C . ALA A 1 117 ? 30.080 6.250 -42.774 1.00 95.38 117 ALA A C 1
ATOM 868 O O . ALA A 1 117 ? 29.139 6.182 -41.990 1.00 95.38 117 ALA A O 1
ATOM 869 N N . ALA A 1 118 ? 31.300 6.633 -42.384 1.00 95.06 118 ALA A N 1
ATOM 870 C CA . ALA A 1 118 ? 31.619 7.029 -41.012 1.00 95.06 118 ALA A CA 1
ATOM 871 C C . ALA A 1 118 ? 30.755 8.207 -40.536 1.00 95.06 118 ALA A C 1
ATOM 873 O O . ALA A 1 118 ? 30.189 8.154 -39.446 1.00 95.06 118 ALA A O 1
ATOM 874 N N . GLN A 1 119 ? 30.592 9.236 -41.375 1.00 96.00 119 GLN A N 1
ATOM 875 C CA . GLN A 1 119 ? 29.734 10.383 -41.068 1.00 96.00 119 GLN A CA 1
ATOM 876 C C . GLN A 1 119 ? 28.257 9.986 -40.911 1.00 96.00 119 GLN A C 1
ATOM 878 O O . GLN A 1 119 ? 27.591 10.486 -40.004 1.00 96.00 119 GLN A O 1
ATOM 883 N N . ASP A 1 120 ? 27.736 9.075 -41.744 1.00 95.75 120 ASP A N 1
ATOM 884 C CA . ASP A 1 120 ? 26.354 8.593 -41.593 1.00 95.75 120 ASP A CA 1
ATOM 885 C C . ASP A 1 120 ? 26.174 7.749 -40.321 1.00 95.75 120 ASP A C 1
ATOM 887 O O . ASP A 1 120 ? 25.166 7.894 -39.623 1.00 95.75 120 ASP A O 1
ATOM 891 N N . LEU A 1 121 ? 27.152 6.902 -39.973 1.00 95.62 121 LEU A N 1
ATOM 892 C CA . LEU A 1 121 ? 27.132 6.131 -38.725 1.00 95.62 121 LEU A CA 1
ATOM 893 C C . LEU A 1 121 ? 27.150 7.053 -37.497 1.00 95.62 121 LEU A C 1
ATOM 895 O O . LEU A 1 121 ? 26.322 6.863 -36.606 1.00 95.62 121 LEU A O 1
ATOM 899 N N . GLU A 1 122 ? 28.000 8.083 -37.488 1.00 95.69 122 GLU A N 1
ATOM 900 C CA . GLU A 1 122 ? 28.054 9.083 -36.413 1.00 95.69 122 GLU A CA 1
ATOM 901 C C . GLU A 1 122 ? 26.725 9.841 -36.287 1.00 95.69 122 GLU A C 1
ATOM 903 O O . GLU A 1 122 ? 26.153 9.947 -35.200 1.00 95.69 122 GLU A O 1
ATOM 908 N N . ALA A 1 123 ? 26.153 10.294 -37.408 1.00 95.62 123 ALA A N 1
ATOM 909 C CA . ALA A 1 123 ? 24.856 10.969 -37.407 1.00 95.62 123 ALA A CA 1
ATOM 910 C C . ALA A 1 123 ? 23.729 10.059 -36.883 1.00 95.62 123 ALA A C 1
ATOM 912 O O . ALA A 1 123 ? 22.839 10.507 -36.153 1.00 95.62 123 ALA A O 1
ATOM 913 N N . ARG A 1 124 ? 23.750 8.765 -37.230 1.00 95.81 124 ARG A N 1
ATOM 914 C CA . ARG A 1 124 ? 22.811 7.768 -36.689 1.00 95.81 124 ARG A CA 1
ATOM 915 C C . ARG A 1 124 ? 23.029 7.537 -35.193 1.00 95.81 124 ARG A C 1
ATOM 917 O O . ARG A 1 124 ? 22.041 7.402 -34.471 1.00 95.81 124 ARG A O 1
ATOM 924 N N . ARG A 1 125 ? 24.279 7.518 -34.720 1.00 94.81 125 ARG A N 1
ATOM 925 C CA . ARG A 1 125 ? 24.620 7.346 -33.300 1.00 94.81 125 ARG A CA 1
ATOM 926 C C . ARG A 1 125 ? 24.144 8.531 -32.473 1.00 94.81 125 ARG A C 1
ATOM 928 O O . ARG A 1 125 ? 23.525 8.311 -31.434 1.00 94.81 125 ARG A O 1
ATOM 935 N N . GLY A 1 126 ? 24.326 9.752 -32.976 1.00 94.38 126 GLY A N 1
ATOM 936 C CA . GLY A 1 126 ? 23.772 10.968 -32.377 1.00 94.38 126 GLY A CA 1
ATOM 937 C C . GLY A 1 126 ? 22.255 10.876 -32.187 1.00 94.38 126 GLY A C 1
ATOM 938 O O . GLY A 1 126 ? 21.770 10.998 -31.064 1.00 94.38 126 GLY A O 1
ATOM 939 N N . ARG A 1 127 ? 21.513 10.523 -33.249 1.00 94.81 127 ARG A N 1
ATOM 940 C CA . ARG A 1 127 ? 20.047 10.343 -33.185 1.00 94.81 127 ARG A CA 1
ATOM 941 C C . ARG A 1 127 ? 19.612 9.263 -32.190 1.00 94.81 127 ARG A C 1
ATOM 943 O O . ARG A 1 127 ? 18.608 9.428 -31.500 1.00 94.81 127 ARG A O 1
ATOM 950 N N . LEU A 1 128 ? 20.340 8.146 -32.110 1.00 93.81 128 LEU A N 1
ATOM 951 C CA . LEU A 1 128 ? 20.053 7.101 -31.123 1.00 93.81 128 LEU A CA 1
ATOM 952 C C . LEU A 1 128 ? 20.312 7.590 -29.696 1.00 93.81 128 LEU A C 1
ATOM 954 O O . LEU A 1 128 ? 19.470 7.362 -28.832 1.00 93.81 128 LEU A O 1
ATOM 958 N N . SER A 1 129 ? 21.424 8.287 -29.450 1.00 91.44 129 SER A N 1
ATOM 959 C CA . SER A 1 129 ? 21.727 8.851 -28.129 1.00 91.44 129 SER A CA 1
ATOM 960 C C . SER A 1 129 ? 20.656 9.850 -27.691 1.00 91.44 129 SER A C 1
ATOM 962 O O . SER A 1 129 ? 20.153 9.742 -26.577 1.00 91.44 129 SER A O 1
ATOM 964 N N . GLU A 1 130 ? 20.237 10.762 -28.571 1.00 94.06 130 GLU A N 1
ATOM 965 C CA . GLU A 1 130 ? 19.141 11.700 -28.291 1.00 94.06 130 GLU A CA 1
ATOM 966 C C . GLU A 1 130 ? 17.853 10.952 -27.933 1.00 94.06 130 GLU A C 1
ATOM 968 O O . GLU A 1 130 ? 17.230 11.218 -26.904 1.00 94.06 130 GLU A O 1
ATOM 973 N N . ARG A 1 131 ? 17.490 9.935 -28.726 1.00 92.19 131 ARG A N 1
ATOM 974 C CA . ARG A 1 131 ? 16.282 9.146 -28.476 1.00 92.19 131 ARG A CA 1
ATOM 975 C C . ARG A 1 131 ? 16.344 8.371 -27.159 1.00 92.19 131 ARG A C 1
ATOM 977 O O . ARG A 1 131 ? 15.327 8.243 -26.473 1.00 92.19 131 ARG A O 1
ATOM 984 N N . ARG A 1 132 ? 17.520 7.854 -26.791 1.00 92.00 132 ARG A N 1
ATOM 985 C CA . ARG A 1 132 ? 17.766 7.219 -25.488 1.00 92.00 132 ARG A CA 1
ATOM 986 C C . ARG A 1 132 ? 17.525 8.202 -24.353 1.00 92.00 132 ARG A C 1
ATOM 988 O O . ARG A 1 132 ? 16.886 7.842 -23.363 1.00 92.00 132 ARG A O 1
ATOM 995 N N . ASP A 1 133 ? 18.060 9.409 -24.482 1.00 91.62 133 ASP A N 1
ATOM 996 C CA . ASP A 1 133 ? 18.011 10.424 -23.439 1.00 91.62 133 ASP A CA 1
ATOM 997 C C . ASP A 1 133 ? 16.567 10.920 -23.252 1.00 91.62 133 ASP A C 1
ATOM 999 O O . ASP A 1 133 ? 16.096 10.998 -22.116 1.00 91.62 133 ASP A O 1
ATOM 1003 N N . GLU A 1 134 ? 15.815 11.109 -24.343 1.00 93.31 134 GLU A N 1
ATOM 1004 C CA . GLU A 1 134 ? 14.368 11.379 -24.318 1.00 93.31 134 GLU A CA 1
ATOM 1005 C C . GLU A 1 134 ? 13.584 10.285 -23.577 1.00 93.31 134 GLU A C 1
ATOM 1007 O O . GLU A 1 134 ? 12.824 10.578 -22.650 1.00 93.31 134 GLU A O 1
ATOM 1012 N N . LEU A 1 135 ? 13.782 9.016 -23.954 1.00 90.56 135 LEU A N 1
ATOM 1013 C CA . LEU A 1 135 ? 13.117 7.869 -23.324 1.00 90.56 135 LEU A CA 1
ATOM 1014 C C . LEU A 1 135 ? 13.483 7.742 -21.843 1.00 90.56 135 LEU A C 1
ATOM 1016 O O . LEU A 1 135 ? 12.631 7.431 -21.013 1.00 90.56 135 LEU A O 1
ATOM 1020 N N . THR A 1 136 ? 14.742 8.005 -21.496 1.00 90.19 136 THR A N 1
ATOM 1021 C CA . THR A 1 136 ? 15.218 7.959 -20.110 1.00 90.19 136 THR A CA 1
ATOM 1022 C C . THR A 1 136 ? 14.565 9.057 -19.274 1.00 90.19 136 THR A C 1
ATOM 1024 O O . THR A 1 136 ? 14.108 8.795 -18.161 1.00 90.19 136 THR A O 1
ATOM 1027 N N . GLN A 1 137 ? 14.464 10.277 -19.807 1.00 90.81 137 GLN A N 1
ATOM 1028 C CA . GLN A 1 137 ? 13.766 11.376 -19.138 1.00 90.81 137 GLN A CA 1
ATOM 1029 C C . GLN A 1 137 ? 12.267 11.107 -18.999 1.00 90.81 137 GLN A C 1
ATOM 1031 O O . GLN A 1 137 ? 11.675 11.442 -17.971 1.00 90.81 137 GLN A O 1
ATOM 1036 N N . ASP A 1 138 ? 11.632 10.526 -20.017 1.00 88.81 138 ASP A N 1
ATOM 1037 C CA . ASP A 1 138 ? 10.218 10.161 -19.957 1.00 88.81 138 ASP A CA 1
ATOM 1038 C C . ASP A 1 138 ? 9.960 9.087 -18.896 1.00 88.81 138 ASP A C 1
ATOM 1040 O O . ASP A 1 138 ? 9.110 9.275 -18.023 1.00 88.81 138 ASP A O 1
ATOM 1044 N N . TYR A 1 139 ? 10.794 8.044 -18.869 1.00 86.00 139 TYR A N 1
ATOM 1045 C CA . TYR A 1 139 ? 10.784 7.015 -17.833 1.00 86.00 139 TYR A CA 1
ATOM 1046 C C . TYR A 1 139 ? 10.929 7.610 -16.425 1.00 86.00 139 TYR A C 1
ATOM 1048 O O . TYR A 1 139 ? 10.137 7.304 -15.532 1.00 86.00 139 TYR A O 1
ATOM 1056 N N . GLN A 1 140 ? 11.902 8.505 -16.214 1.00 87.38 140 GLN A N 1
ATOM 1057 C CA . GLN A 1 140 ? 12.117 9.158 -14.917 1.00 87.38 140 GLN A CA 1
ATOM 1058 C C . GLN A 1 140 ? 10.913 10.008 -14.486 1.00 87.38 140 GLN A C 1
ATOM 1060 O O . GLN A 1 140 ? 10.513 9.966 -13.317 1.00 87.38 140 GLN A O 1
ATOM 1065 N N . ARG A 1 141 ? 10.305 10.758 -15.416 1.00 87.75 141 ARG A N 1
ATOM 1066 C CA . ARG A 1 141 ? 9.099 11.557 -15.146 1.00 87.75 141 ARG A CA 1
ATOM 1067 C C . ARG A 1 141 ? 7.912 10.668 -14.778 1.00 87.75 141 ARG A C 1
ATOM 1069 O O . ARG A 1 141 ? 7.250 10.947 -13.774 1.00 87.75 141 ARG A O 1
ATOM 1076 N N . HIS A 1 142 ? 7.678 9.592 -15.530 1.00 84.06 142 HIS A N 1
ATOM 1077 C CA . HIS A 1 142 ? 6.604 8.635 -15.252 1.00 84.06 142 HIS A CA 1
ATOM 1078 C C . HIS A 1 142 ? 6.794 7.979 -13.883 1.00 84.06 142 HIS A C 1
ATOM 1080 O O . HIS A 1 142 ? 5.908 8.043 -13.029 1.00 84.06 142 HIS A O 1
ATOM 1086 N N . TYR A 1 143 ? 7.990 7.449 -13.620 1.00 82.06 143 TYR A N 1
ATOM 1087 C CA . TYR A 1 143 ? 8.321 6.804 -12.352 1.00 82.06 143 TYR A CA 1
ATOM 1088 C C . TYR A 1 143 ? 8.146 7.750 -11.154 1.00 82.06 143 TYR A C 1
ATOM 1090 O O . TYR A 1 143 ? 7.550 7.384 -10.134 1.00 82.06 143 TYR A O 1
ATOM 1098 N N . GLY A 1 144 ? 8.602 9.000 -11.283 1.00 84.06 144 GLY A N 1
ATOM 1099 C CA . GLY A 1 144 ? 8.435 10.022 -10.252 1.00 84.06 144 GLY A CA 1
ATOM 1100 C C . GLY A 1 144 ? 6.967 10.366 -9.978 1.00 84.06 144 GLY A C 1
ATOM 1101 O O . GLY A 1 144 ? 6.576 10.526 -8.820 1.00 84.06 144 GLY A O 1
ATOM 1102 N N . ALA A 1 145 ? 6.133 10.449 -11.018 1.00 84.69 145 ALA A N 1
ATOM 1103 C CA . ALA A 1 145 ? 4.703 10.717 -10.877 1.00 84.69 145 ALA A CA 1
ATOM 1104 C C . ALA A 1 145 ? 3.966 9.560 -10.183 1.00 84.69 145 ALA A C 1
ATOM 1106 O O . ALA A 1 145 ? 3.185 9.803 -9.258 1.00 84.69 145 ALA A O 1
ATOM 1107 N N . ILE A 1 146 ? 4.249 8.314 -10.578 1.00 84.44 146 ILE A N 1
ATOM 1108 C CA . ILE A 1 146 ? 3.676 7.111 -9.955 1.00 84.44 146 ILE A CA 1
ATOM 1109 C C . ILE A 1 146 ? 4.049 7.056 -8.475 1.00 84.44 146 ILE A C 1
ATOM 1111 O O . ILE A 1 146 ? 3.175 6.879 -7.629 1.00 84.44 146 ILE A O 1
ATOM 1115 N N . THR A 1 147 ? 5.328 7.268 -8.156 1.00 84.12 147 THR A N 1
ATOM 1116 C CA . THR A 1 147 ? 5.836 7.238 -6.776 1.00 84.12 147 THR A CA 1
ATOM 1117 C C . THR A 1 147 ? 5.127 8.267 -5.893 1.00 84.12 147 THR A C 1
ATOM 1119 O O . THR A 1 147 ? 4.716 7.956 -4.777 1.00 84.12 147 THR A O 1
ATOM 1122 N N . LYS A 1 148 ? 4.911 9.493 -6.392 1.00 86.31 148 LYS A N 1
ATOM 1123 C CA . LYS A 1 148 ? 4.174 10.528 -5.646 1.00 86.31 148 LYS A CA 1
ATOM 1124 C C . LYS A 1 148 ? 2.710 10.142 -5.427 1.00 86.31 148 LYS A C 1
ATOM 1126 O O . LYS A 1 148 ? 2.202 10.292 -4.316 1.00 86.31 148 LYS A O 1
ATOM 1131 N N . LYS A 1 149 ? 2.032 9.629 -6.461 1.00 86.44 149 LYS A N 1
ATOM 1132 C CA . LYS A 1 149 ? 0.627 9.195 -6.369 1.00 86.44 149 LYS A CA 1
ATOM 1133 C C . LYS A 1 149 ? 0.457 8.032 -5.390 1.00 86.44 149 LYS A C 1
ATOM 1135 O O . LYS A 1 149 ? -0.452 8.070 -4.565 1.00 86.44 149 LYS A O 1
ATOM 1140 N N . SER A 1 150 ? 1.328 7.022 -5.447 1.00 82.00 150 SER A N 1
ATOM 1141 C CA . SER A 1 150 ? 1.260 5.851 -4.564 1.00 82.00 150 SER A CA 1
ATOM 1142 C C . SER A 1 150 ? 1.561 6.207 -3.106 1.00 82.00 150 SER A C 1
ATOM 1144 O O . SER A 1 150 ? 0.866 5.726 -2.208 1.00 82.00 150 SER A O 1
ATOM 1146 N N . LEU A 1 151 ? 2.524 7.105 -2.865 1.00 87.81 151 LEU A N 1
ATOM 1147 C CA . LEU A 1 151 ? 2.816 7.636 -1.534 1.00 87.81 151 LEU A CA 1
ATOM 1148 C C . LEU A 1 151 ? 1.605 8.378 -0.955 1.00 87.81 151 LEU A C 1
ATOM 1150 O O . LEU A 1 151 ? 1.202 8.104 0.174 1.00 87.81 151 LEU A O 1
ATOM 1154 N N . PHE A 1 152 ? 0.989 9.269 -1.739 1.00 91.31 152 PHE A N 1
ATOM 1155 C CA . PHE A 1 152 ? -0.210 9.995 -1.317 1.00 91.31 152 PHE A CA 1
ATOM 1156 C C . PHE A 1 152 ? -1.368 9.045 -0.995 1.00 91.31 152 PHE A C 1
ATOM 1158 O O . PHE A 1 152 ? -1.979 9.160 0.064 1.00 91.31 152 PHE A O 1
ATOM 1165 N N . LEU A 1 153 ? -1.640 8.072 -1.871 1.00 89.19 153 LEU A N 1
ATOM 1166 C CA . LEU A 1 153 ? -2.718 7.103 -1.671 1.00 89.19 153 LEU A CA 1
ATOM 1167 C C . LEU A 1 153 ? -2.497 6.259 -0.405 1.00 89.19 153 LEU A C 1
ATOM 1169 O O . LEU A 1 153 ? -3.445 5.969 0.324 1.00 89.19 153 LEU A O 1
ATOM 1173 N N . SER A 1 154 ? -1.243 5.894 -0.126 1.00 85.56 154 SER A N 1
ATOM 1174 C CA . SER A 1 154 ? -0.869 5.131 1.068 1.00 85.56 154 SER A CA 1
ATOM 1175 C C . SER A 1 154 ? -1.038 5.959 2.341 1.00 85.56 154 SER A C 1
ATOM 1177 O O . SER A 1 154 ? -1.657 5.491 3.295 1.00 85.56 154 SER A O 1
ATOM 1179 N N . LEU A 1 155 ? -0.562 7.210 2.344 1.00 93.38 155 LEU A N 1
ATOM 1180 C CA . LEU A 1 155 ? -0.736 8.135 3.469 1.00 93.38 155 LEU A CA 1
ATOM 1181 C C . LEU A 1 155 ? -2.215 8.425 3.738 1.00 93.38 155 LEU A C 1
ATOM 1183 O O . LEU A 1 155 ? -2.650 8.362 4.886 1.00 93.38 155 LEU A O 1
ATOM 1187 N N . ALA A 1 156 ? -3.001 8.676 2.690 1.00 92.38 156 ALA A N 1
ATOM 1188 C CA . ALA A 1 156 ? -4.442 8.878 2.800 1.00 92.38 156 ALA A CA 1
ATOM 1189 C C . ALA A 1 156 ? -5.150 7.629 3.350 1.00 92.38 156 ALA A C 1
ATOM 1191 O O . ALA A 1 156 ? -6.026 7.744 4.205 1.00 92.38 156 ALA A O 1
ATOM 1192 N N . GLY A 1 157 ? -4.740 6.434 2.912 1.00 87.12 157 GLY A N 1
ATOM 1193 C CA . GLY A 1 157 ? -5.257 5.166 3.428 1.00 87.12 157 GLY A CA 1
ATOM 1194 C C . GLY A 1 157 ? -4.968 4.969 4.918 1.00 87.12 157 GLY A C 1
ATOM 1195 O O . GLY A 1 157 ? -5.881 4.644 5.675 1.00 87.12 157 GLY A O 1
ATOM 1196 N N . ILE A 1 158 ? -3.727 5.217 5.351 1.00 93.69 158 ILE A N 1
ATOM 1197 C CA . ILE A 1 158 ? -3.323 5.122 6.763 1.00 93.69 158 ILE A CA 1
ATOM 1198 C C . ILE A 1 158 ? -4.076 6.151 7.609 1.00 93.69 158 ILE A C 1
ATOM 1200 O O . ILE A 1 158 ? -4.618 5.799 8.654 1.00 93.69 158 ILE A O 1
ATOM 1204 N N . ALA A 1 159 ? -4.155 7.403 7.152 1.00 95.00 159 ALA A N 1
ATOM 1205 C CA . ALA A 1 159 ? -4.860 8.463 7.865 1.00 95.00 159 ALA A CA 1
ATOM 1206 C C . ALA A 1 159 ? -6.363 8.165 7.992 1.00 95.00 159 ALA A C 1
ATOM 1208 O O . ALA A 1 159 ? -6.923 8.282 9.080 1.00 95.00 159 ALA A O 1
ATOM 1209 N N . GLY A 1 160 ? -7.009 7.724 6.907 1.00 95.75 160 GLY A N 1
ATOM 1210 C CA . GLY A 1 160 ? -8.428 7.369 6.907 1.00 95.75 160 GLY A CA 1
ATOM 1211 C C . GLY A 1 160 ? -8.738 6.179 7.815 1.00 95.75 160 GLY A C 1
ATOM 1212 O O . GLY A 1 160 ? -9.676 6.234 8.610 1.00 95.75 160 GLY A O 1
ATOM 1213 N N . PHE A 1 161 ? -7.919 5.126 7.755 1.00 95.44 161 PHE A N 1
ATOM 1214 C CA . PHE A 1 161 ? -8.057 3.973 8.644 1.00 95.44 161 PHE A CA 1
ATOM 1215 C C . PHE A 1 161 ? -7.815 4.353 10.110 1.00 95.44 161 PHE A C 1
ATOM 1217 O O . PHE A 1 161 ? -8.603 3.984 10.978 1.00 95.44 161 PHE A O 1
ATOM 1224 N N . GLY A 1 162 ? -6.769 5.138 10.384 1.00 95.81 162 GLY A N 1
ATOM 1225 C CA . GLY A 1 162 ? -6.456 5.630 11.723 1.00 95.81 162 GLY A CA 1
ATOM 1226 C C . GLY A 1 162 ? -7.586 6.472 12.314 1.00 95.81 162 GLY A C 1
ATOM 1227 O O . GLY A 1 162 ? -7.958 6.266 13.466 1.00 95.81 162 GLY A O 1
ATOM 1228 N N . ALA A 1 163 ? -8.190 7.360 11.521 1.00 97.06 163 ALA A N 1
ATOM 1229 C CA . ALA A 1 163 ? -9.331 8.167 11.946 1.00 97.06 163 ALA A CA 1
ATOM 1230 C C . ALA A 1 163 ? -10.570 7.310 12.258 1.00 97.06 163 ALA A C 1
ATOM 1232 O O . ALA A 1 163 ? -11.205 7.507 13.294 1.00 97.06 163 ALA A O 1
ATOM 1233 N N . LEU A 1 164 ? -10.887 6.328 11.405 1.00 96.44 164 LEU A N 1
ATOM 1234 C CA . LEU A 1 164 ? -11.992 5.389 11.633 1.00 96.44 164 LEU A CA 1
ATOM 1235 C C . LEU A 1 164 ? -11.776 4.543 12.893 1.00 96.44 164 LEU A C 1
ATOM 1237 O O . LEU A 1 164 ? -12.690 4.415 13.708 1.00 96.44 164 LEU A O 1
ATOM 1241 N N . ALA A 1 165 ? -10.567 4.006 13.081 1.00 95.44 165 ALA A N 1
ATOM 1242 C CA . ALA A 1 165 ? -10.213 3.224 14.260 1.00 95.44 165 ALA A CA 1
ATOM 1243 C C . ALA A 1 165 ? -10.282 4.076 15.537 1.00 95.44 165 ALA A C 1
ATOM 1245 O O . ALA A 1 165 ? -10.911 3.672 16.513 1.00 95.44 165 ALA A O 1
ATOM 1246 N N . ALA A 1 166 ? -9.701 5.280 15.520 1.00 96.12 166 ALA A N 1
ATOM 1247 C CA . ALA A 1 166 ? -9.743 6.200 16.653 1.00 96.12 166 ALA A CA 1
ATOM 1248 C C . ALA A 1 166 ? -11.182 6.589 17.016 1.00 96.12 166 ALA A C 1
ATOM 1250 O O . ALA A 1 166 ? -11.544 6.559 18.190 1.00 96.12 166 ALA A O 1
ATOM 1251 N N . TRP A 1 167 ? -12.023 6.896 16.024 1.00 95.88 167 TRP A N 1
ATOM 1252 C CA . TRP A 1 167 ? -13.441 7.182 16.241 1.00 95.88 167 TRP A CA 1
ATOM 1253 C C . TRP A 1 167 ? -14.179 5.990 16.863 1.00 95.88 167 TRP A C 1
ATOM 1255 O O . TRP A 1 167 ? -14.909 6.163 17.842 1.00 95.88 167 TRP A O 1
ATOM 1265 N N . PHE A 1 168 ? -13.956 4.781 16.339 1.00 93.62 168 PHE A N 1
ATOM 1266 C CA . PHE A 1 168 ? -14.573 3.558 16.848 1.00 93.62 168 PHE A CA 1
ATOM 1267 C C . PHE A 1 168 ? -14.189 3.291 18.308 1.00 93.62 168 PHE A C 1
ATOM 1269 O O . PHE A 1 168 ? -15.070 3.116 19.150 1.00 93.62 168 PHE A O 1
ATOM 1276 N N . PHE A 1 169 ? -12.892 3.319 18.634 1.00 93.62 169 PHE A N 1
ATOM 1277 C CA . PHE A 1 169 ? -12.422 3.089 20.001 1.00 93.62 169 PHE A CA 1
ATOM 1278 C C . PHE A 1 169 ? -12.837 4.210 20.953 1.00 93.62 169 PHE A C 1
ATOM 1280 O O . PHE A 1 169 ? -13.250 3.924 22.070 1.00 93.62 169 PHE A O 1
ATOM 1287 N N . ALA A 1 170 ? -12.808 5.475 20.525 1.00 93.88 170 ALA A N 1
ATOM 1288 C CA . ALA A 1 170 ? -13.283 6.584 21.350 1.00 93.88 170 ALA A CA 1
ATOM 1289 C C . ALA A 1 170 ? -14.774 6.441 21.691 1.00 93.88 170 ALA A C 1
ATOM 1291 O O . ALA A 1 170 ? -15.179 6.700 22.827 1.00 93.88 170 ALA A O 1
ATOM 1292 N N . ARG A 1 171 ? -15.590 6.001 20.725 1.00 90.50 171 ARG A N 1
ATOM 1293 C CA . ARG A 1 171 ? -17.003 5.686 20.956 1.00 90.50 171 ARG A CA 1
ATOM 1294 C C . ARG A 1 171 ? -17.156 4.506 21.918 1.00 90.50 171 ARG A C 1
ATOM 1296 O O . ARG A 1 171 ? -17.872 4.636 22.903 1.00 90.50 171 ARG A O 1
ATOM 1303 N N . LEU A 1 172 ? -16.444 3.403 21.682 1.00 91.44 172 LEU A N 1
ATOM 1304 C CA . LEU A 1 172 ? -16.503 2.205 22.522 1.00 91.44 172 LEU A CA 1
ATOM 1305 C C . LEU A 1 172 ? -16.089 2.487 23.975 1.00 91.44 172 LEU A C 1
ATOM 1307 O O . LEU A 1 172 ? -16.796 2.092 24.896 1.00 91.44 172 LEU A O 1
ATOM 1311 N N . THR A 1 173 ? -14.990 3.213 24.188 1.00 92.88 173 THR A N 1
ATOM 1312 C CA . THR A 1 173 ? -14.511 3.596 25.524 1.00 92.88 173 THR A CA 1
ATOM 1313 C C . THR A 1 173 ? -15.544 4.436 26.268 1.00 92.88 173 THR A C 1
ATOM 1315 O O . THR A 1 173 ? -15.776 4.215 27.456 1.00 92.88 173 THR A O 1
ATOM 1318 N N . ARG A 1 174 ? -16.200 5.379 25.578 1.00 90.00 174 ARG A N 1
ATOM 1319 C CA . ARG A 1 174 ? -17.270 6.188 26.175 1.00 90.00 174 ARG A CA 1
ATOM 1320 C C . ARG A 1 174 ? -18.463 5.322 26.583 1.00 90.00 174 ARG A C 1
ATOM 1322 O O . ARG A 1 174 ? -18.957 5.468 27.697 1.00 90.00 174 ARG A O 1
ATOM 1329 N N . ASP A 1 175 ? -18.896 4.419 25.708 1.00 87.69 175 ASP A N 1
ATOM 1330 C CA . ASP A 1 175 ? -20.046 3.544 25.960 1.00 87.69 175 ASP A CA 1
ATOM 1331 C C . ASP A 1 175 ? -19.782 2.595 27.147 1.00 87.69 175 ASP A C 1
ATOM 1333 O O . ASP A 1 175 ? -20.619 2.477 28.043 1.00 87.69 175 ASP A O 1
ATOM 1337 N N . ILE A 1 176 ? -18.591 1.983 27.209 1.00 88.88 176 ILE A N 1
ATOM 1338 C CA . ILE A 1 176 ? -18.172 1.126 28.331 1.00 88.88 176 ILE A CA 1
ATOM 1339 C C . ILE A 1 176 ? -18.108 1.928 29.636 1.00 88.88 176 ILE A C 1
ATOM 1341 O O . ILE A 1 176 ? -18.588 1.455 30.664 1.00 88.88 176 ILE A O 1
ATOM 1345 N N . GLY A 1 177 ? -17.570 3.151 29.604 1.00 89.75 177 GLY A N 1
ATOM 1346 C CA . GLY A 1 177 ? -17.519 4.023 30.780 1.00 89.75 177 GLY A CA 1
ATOM 1347 C C . GLY A 1 177 ? -18.908 4.387 31.315 1.00 89.75 177 GLY A C 1
ATOM 1348 O O . GLY A 1 177 ? -19.124 4.381 32.528 1.00 89.75 177 GLY A O 1
ATOM 1349 N N . ASN A 1 178 ? -19.875 4.638 30.425 1.00 87.44 178 ASN A N 1
ATOM 1350 C CA . ASN A 1 178 ? -21.267 4.882 30.811 1.00 87.44 178 ASN A CA 1
ATOM 1351 C C . ASN A 1 178 ? -21.892 3.646 31.475 1.00 87.44 178 ASN A C 1
ATOM 1353 O O . ASN A 1 178 ? -22.540 3.766 32.518 1.00 87.44 178 ASN A O 1
ATOM 1357 N N . LEU A 1 179 ? -21.668 2.458 30.902 1.00 86.75 179 LEU A N 1
ATOM 1358 C CA . LEU A 1 179 ? -22.155 1.195 31.458 1.00 86.75 179 LEU A CA 1
ATOM 1359 C C . LEU A 1 179 ? -21.528 0.895 32.826 1.00 86.75 179 LEU A C 1
ATOM 1361 O O . LEU A 1 179 ? -22.234 0.514 33.758 1.00 86.75 179 LEU A O 1
ATOM 1365 N N . GLU A 1 180 ? -20.221 1.110 32.979 1.00 88.44 180 GLU A N 1
ATOM 1366 C CA . GLU A 1 180 ? -19.527 0.943 34.256 1.00 88.44 180 GLU A CA 1
ATOM 1367 C C . GLU A 1 180 ? -20.074 1.905 35.319 1.00 88.44 180 GLU A C 1
ATOM 1369 O O . GLU A 1 180 ? -20.347 1.499 36.452 1.00 88.44 180 GLU A O 1
ATOM 1374 N N . GLY A 1 181 ? -20.273 3.176 34.958 1.00 86.25 181 GLY A N 1
ATOM 1375 C CA . GLY A 1 181 ? -20.874 4.172 35.843 1.00 86.25 181 GLY A CA 1
ATOM 1376 C C . GLY A 1 181 ? -22.244 3.728 36.356 1.00 86.25 181 GLY A C 1
ATOM 1377 O O . GLY A 1 181 ? -22.516 3.817 37.556 1.00 86.25 181 GLY A O 1
ATOM 1378 N N . HIS A 1 182 ? -23.065 3.172 35.467 1.00 83.69 182 HIS A N 1
ATOM 1379 C CA . HIS A 1 182 ? -24.383 2.647 35.804 1.00 83.69 182 HIS A CA 1
ATOM 1380 C C . HIS A 1 182 ? -24.328 1.379 36.668 1.00 83.69 182 HIS A C 1
ATOM 1382 O O . HIS A 1 182 ? -25.028 1.277 37.675 1.00 83.69 182 HIS A O 1
ATOM 1388 N N . ALA A 1 183 ? -23.431 0.440 36.363 1.00 83.19 183 ALA A N 1
ATOM 1389 C CA . ALA A 1 183 ? -23.221 -0.739 37.200 1.00 83.19 183 ALA A CA 1
ATOM 1390 C C . ALA A 1 183 ? -22.816 -0.344 38.633 1.00 83.19 183 ALA A C 1
ATOM 1392 O O . ALA A 1 183 ? -23.368 -0.858 39.609 1.00 83.19 183 ALA A O 1
ATOM 1393 N N . ARG A 1 184 ? -21.915 0.639 38.787 1.00 84.31 184 ARG A N 1
ATOM 1394 C CA . ARG A 1 184 ? -21.536 1.164 40.109 1.00 84.31 184 ARG A CA 1
ATOM 1395 C C . ARG A 1 184 ? -22.705 1.842 40.828 1.00 84.31 184 ARG A C 1
ATOM 1397 O O . ARG A 1 184 ? -22.793 1.710 42.049 1.00 84.31 184 ARG A O 1
ATOM 1404 N N . SER A 1 185 ? -23.593 2.556 40.126 1.00 79.12 185 SER A N 1
ATOM 1405 C CA . SER A 1 185 ? -24.774 3.163 40.761 1.00 79.12 185 SER A CA 1
ATOM 1406 C C . SER A 1 185 ? -25.752 2.105 41.278 1.00 79.12 185 SER A C 1
ATOM 1408 O O . SER A 1 185 ? -26.239 2.239 42.401 1.00 79.12 185 SER A O 1
ATOM 1410 N N . ILE A 1 186 ? -25.946 1.008 40.532 1.00 76.69 186 ILE A N 1
ATOM 1411 C CA . ILE A 1 186 ? -26.767 -0.134 40.967 1.00 76.69 186 ILE A CA 1
ATOM 1412 C C . ILE A 1 186 ? -26.187 -0.767 42.237 1.00 76.69 186 ILE A C 1
ATOM 1414 O O . ILE A 1 186 ? -26.915 -0.974 43.209 1.00 76.69 186 ILE A O 1
ATOM 1418 N N . VAL A 1 187 ? -24.874 -1.027 42.269 1.00 75.44 187 VAL A N 1
ATOM 1419 C CA . VAL A 1 187 ? -24.193 -1.610 43.443 1.00 75.44 187 VAL A CA 1
ATOM 1420 C C . VAL A 1 187 ? -24.307 -0.704 44.674 1.00 75.44 187 VAL A C 1
ATOM 1422 O O . VAL A 1 187 ? -24.455 -1.194 45.791 1.00 75.44 187 VAL A O 1
ATOM 1425 N N . ARG A 1 188 ? -24.301 0.621 44.484 1.00 76.38 188 ARG A N 1
ATOM 1426 C CA . ARG A 1 188 ? -24.508 1.614 45.556 1.00 76.38 188 ARG A CA 1
ATOM 1427 C C . ARG A 1 188 ? -25.977 1.797 45.961 1.00 76.38 188 ARG A C 1
ATOM 1429 O O . ARG A 1 188 ? -26.257 2.602 46.843 1.00 76.38 188 ARG A O 1
ATOM 1436 N N . GLY A 1 189 ? -26.907 1.065 45.346 1.00 65.50 189 GLY A N 1
ATOM 1437 C CA . GLY A 1 189 ? -28.328 1.074 45.696 1.00 65.50 189 GLY A CA 1
ATOM 1438 C C . GLY A 1 189 ? -29.174 2.140 44.993 1.00 65.50 189 GLY A C 1
ATOM 1439 O O . GLY A 1 189 ? -30.365 2.230 45.280 1.00 65.50 189 GLY A O 1
ATOM 1440 N N . GLN A 1 190 ? -28.614 2.916 44.058 1.00 66.94 190 GLN A N 1
ATOM 1441 C CA . GLN A 1 190 ? -29.387 3.842 43.222 1.00 66.94 190 GLN A CA 1
ATOM 1442 C C . GLN A 1 190 ? -30.078 3.046 42.102 1.00 66.94 190 GLN A C 1
ATOM 1444 O O . GLN A 1 190 ? -29.410 2.496 41.227 1.00 66.94 190 GLN A O 1
ATOM 1449 N N . ARG A 1 191 ? -31.415 2.954 42.136 1.00 64.38 191 ARG A N 1
ATOM 1450 C CA . ARG A 1 191 ? -32.242 2.299 41.101 1.00 64.38 191 ARG A CA 1
ATOM 1451 C C . ARG A 1 191 ? -33.157 3.321 40.413 1.00 64.38 191 ARG A C 1
ATOM 1453 O O . ARG A 1 191 ? -33.496 4.333 41.015 1.00 64.38 191 ARG A O 1
ATOM 1460 N N . GLY A 1 192 ? -33.571 3.040 39.174 1.00 61.75 192 GLY A N 1
ATOM 1461 C CA . GLY A 1 192 ? -34.539 3.852 38.415 1.00 61.75 192 GLY A CA 1
ATOM 1462 C C . GLY A 1 192 ? -33.939 4.874 37.442 1.00 61.75 192 GLY A C 1
ATOM 1463 O O . GLY A 1 192 ? -34.683 5.540 36.729 1.00 61.75 192 GLY A O 1
ATOM 1464 N N . THR A 1 193 ? -32.612 4.994 37.364 1.00 62.72 193 THR A N 1
ATOM 1465 C CA . THR A 1 193 ? -31.947 5.784 36.321 1.00 62.72 193 THR A CA 1
ATOM 1466 C C . THR A 1 193 ? -31.845 4.949 35.046 1.00 62.72 193 THR A C 1
ATOM 1468 O O . THR A 1 193 ? -31.188 3.915 35.035 1.00 62.72 193 THR A O 1
ATOM 1471 N N . GLN A 1 194 ? -32.512 5.356 33.966 1.00 67.94 194 GLN A N 1
ATOM 1472 C CA . GLN A 1 194 ? -32.359 4.674 32.677 1.00 67.94 194 GLN A CA 1
ATOM 1473 C C . GLN A 1 194 ? -30.984 4.987 32.082 1.00 67.94 194 GLN A C 1
ATOM 1475 O O . GLN A 1 194 ? -30.564 6.147 32.061 1.00 67.94 194 GLN A O 1
ATOM 1480 N N . LEU A 1 195 ? -30.292 3.964 31.578 1.00 75.19 195 LEU A N 1
ATOM 1481 C CA . LEU A 1 195 ? -29.116 4.160 30.742 1.00 75.19 195 LEU A CA 1
ATOM 1482 C C . LEU A 1 195 ? -29.601 4.528 29.328 1.00 75.19 195 LEU A C 1
ATOM 1484 O O . LEU A 1 195 ? -30.282 3.719 28.698 1.00 75.19 195 LEU A O 1
ATOM 1488 N N . PRO A 1 196 ? -29.292 5.722 28.795 1.00 74.75 196 PRO A N 1
ATOM 1489 C CA . PRO A 1 196 ? -29.657 6.058 27.426 1.00 74.75 196 PRO A CA 1
ATOM 1490 C C . PRO A 1 196 ? -28.791 5.246 26.453 1.00 74.75 196 PRO A C 1
ATOM 1492 O O . PRO A 1 196 ? -27.618 5.554 26.234 1.00 74.75 196 PRO A O 1
ATOM 1495 N N . VAL A 1 197 ? -29.368 4.193 25.873 1.00 81.12 197 VAL A N 1
ATOM 1496 C CA . VAL A 1 197 ? -28.709 3.332 24.884 1.00 81.12 197 VAL A CA 1
ATOM 1497 C C . VAL A 1 197 ? -29.142 3.758 23.482 1.00 81.12 197 VAL A C 1
ATOM 1499 O O . VAL A 1 197 ? -30.289 3.579 23.093 1.00 81.12 197 VAL A O 1
ATOM 1502 N N . ALA A 1 198 ? -28.220 4.339 22.711 1.00 78.38 198 ALA A N 1
ATOM 1503 C CA . ALA A 1 198 ? -28.460 4.760 21.322 1.00 78.38 198 ALA A CA 1
ATOM 1504 C C . ALA A 1 198 ? -27.865 3.786 20.282 1.00 78.38 198 ALA A C 1
ATOM 1506 O O . ALA A 1 198 ? -27.800 4.095 19.093 1.00 78.38 198 ALA A O 1
ATOM 1507 N N . ARG A 1 199 ? -27.343 2.639 20.732 1.00 82.81 199 ARG A N 1
ATOM 1508 C CA . ARG A 1 199 ? -26.570 1.683 19.929 1.00 82.81 199 ARG A CA 1
ATOM 1509 C C . ARG A 1 199 ? -27.382 0.407 19.694 1.00 82.81 199 ARG A C 1
ATOM 1511 O O . ARG A 1 199 ? -28.041 -0.061 20.612 1.00 82.81 199 ARG A O 1
ATOM 1518 N N . SER A 1 200 ? -27.309 -0.152 18.486 1.00 85.38 200 SER A N 1
ATOM 1519 C CA . SER A 1 200 ? -28.133 -1.284 18.028 1.00 85.38 200 SER A CA 1
ATOM 1520 C C . SER A 1 200 ? -27.319 -2.546 17.697 1.00 85.38 200 SER A C 1
ATOM 1522 O O . SER A 1 200 ? -27.639 -3.253 16.746 1.00 85.38 200 SER A O 1
ATOM 1524 N N . ASP A 1 201 ? -26.223 -2.784 18.414 1.00 84.38 201 ASP A N 1
ATOM 1525 C CA . ASP A 1 201 ? -25.380 -3.978 18.272 1.00 84.38 201 ASP A CA 1
ATOM 1526 C C . ASP A 1 201 ? -25.341 -4.791 19.579 1.00 84.38 201 ASP A C 1
ATOM 1528 O O . ASP A 1 201 ? -26.121 -4.534 20.499 1.00 84.38 201 ASP A O 1
ATOM 1532 N N . GLU A 1 202 ? -24.453 -5.782 19.679 1.00 84.06 202 GLU A N 1
ATOM 1533 C CA . GLU A 1 202 ? -24.367 -6.691 20.828 1.00 84.06 202 GLU A CA 1
ATOM 1534 C C . GLU A 1 202 ? -24.101 -5.948 22.143 1.00 84.06 202 GLU A C 1
ATOM 1536 O O . GLU A 1 202 ? -24.664 -6.303 23.182 1.00 84.06 202 GLU A O 1
ATOM 1541 N N . LEU A 1 203 ? -23.287 -4.885 22.102 1.00 83.31 203 LEU A N 1
ATOM 1542 C CA . LEU A 1 203 ? -23.054 -4.032 23.265 1.00 83.31 203 LEU A CA 1
ATOM 1543 C C . LEU A 1 203 ? -24.338 -3.286 23.642 1.00 83.31 203 LEU A C 1
ATOM 1545 O O . LEU A 1 203 ? -24.689 -3.238 24.816 1.00 83.31 203 LEU A O 1
ATOM 1549 N N . GLY A 1 204 ? -25.061 -2.748 22.655 1.00 81.50 204 GLY A N 1
ATOM 1550 C CA . GLY A 1 204 ? -26.363 -2.112 22.869 1.00 81.50 204 GLY A CA 1
ATOM 1551 C C . GLY A 1 204 ? -27.378 -3.052 23.526 1.00 81.50 204 GLY A C 1
ATOM 1552 O O . GLY A 1 204 ? -28.004 -2.689 24.520 1.00 81.50 204 GLY A O 1
ATOM 1553 N N . HIS A 1 205 ? -27.486 -4.291 23.043 1.00 80.31 205 HIS A N 1
ATOM 1554 C CA . HIS A 1 205 ? -28.345 -5.310 23.655 1.00 80.31 205 HIS A CA 1
ATOM 1555 C C . HIS A 1 205 ? -27.938 -5.630 25.099 1.00 80.31 205 HIS A C 1
ATOM 1557 O O . HIS A 1 205 ? -28.798 -5.723 25.973 1.00 80.31 205 HIS A O 1
ATOM 1563 N N . LEU A 1 206 ? -26.636 -5.747 25.377 1.00 78.44 206 LEU A N 1
ATOM 1564 C CA . LEU A 1 206 ? -26.135 -5.974 26.733 1.00 78.44 206 LEU A CA 1
ATOM 1565 C C . LEU A 1 206 ? -26.420 -4.780 27.657 1.00 78.44 206 LEU A C 1
ATOM 1567 O O . LEU A 1 206 ? -26.806 -4.966 28.807 1.00 78.44 206 LEU A O 1
ATOM 1571 N N . MET A 1 207 ? -26.280 -3.555 27.150 1.00 81.00 207 MET A N 1
ATOM 1572 C CA . MET A 1 207 ? -26.607 -2.326 27.875 1.00 81.00 207 MET A CA 1
ATOM 1573 C C . MET A 1 207 ? -28.109 -2.218 28.175 1.00 81.00 207 MET A C 1
ATOM 1575 O O . MET A 1 207 ? -28.478 -1.794 29.270 1.00 81.00 207 MET A O 1
ATOM 1579 N N . HIS A 1 208 ? -28.973 -2.642 27.247 1.00 78.31 208 HIS A N 1
ATOM 1580 C CA . HIS A 1 208 ? -30.411 -2.766 27.490 1.00 78.31 208 HIS A CA 1
ATOM 1581 C C . HIS A 1 208 ? -30.716 -3.821 28.556 1.00 78.31 208 HIS A C 1
ATOM 1583 O O . HIS A 1 208 ? -31.470 -3.532 29.473 1.00 78.31 208 HIS A O 1
ATOM 1589 N N . ALA A 1 209 ? -30.086 -4.998 28.500 1.00 71.19 209 ALA A N 1
ATOM 1590 C CA . ALA A 1 209 ? -30.265 -6.043 29.512 1.00 71.19 209 ALA A CA 1
ATOM 1591 C C . ALA A 1 209 ? -29.750 -5.628 30.905 1.00 71.19 209 ALA A C 1
ATOM 1593 O O . ALA A 1 209 ? -30.301 -6.036 31.925 1.00 71.19 209 ALA A O 1
ATOM 1594 N N . ALA A 1 210 ? -28.688 -4.820 30.954 1.00 70.12 210 ALA A N 1
ATOM 1595 C CA . ALA A 1 210 ? -28.123 -4.282 32.188 1.00 70.12 210 ALA A CA 1
ATOM 1596 C C . ALA A 1 210 ? -28.917 -3.097 32.755 1.00 70.12 210 ALA A C 1
ATOM 1598 O O . ALA A 1 210 ? -28.737 -2.756 33.923 1.00 70.12 210 ALA A O 1
ATOM 1599 N N . SER A 1 211 ? -29.773 -2.476 31.943 1.00 61.44 211 SER A N 1
ATOM 1600 C CA . SER A 1 211 ? -30.716 -1.458 32.389 1.00 61.44 211 SER A CA 1
ATOM 1601 C C . SER A 1 211 ? -31.939 -2.193 32.922 1.00 61.44 211 SER A C 1
ATOM 1603 O O . SER A 1 211 ? -32.697 -2.749 32.129 1.00 61.44 211 SER A O 1
ATOM 1605 N N . PRO A 1 212 ? -32.153 -2.255 34.246 1.00 55.91 212 PRO A N 1
ATOM 1606 C CA . PRO A 1 212 ? -33.343 -2.898 34.751 1.00 55.91 212 PRO A CA 1
ATOM 1607 C C . PRO A 1 212 ? -34.525 -2.053 34.286 1.00 55.91 212 PRO A C 1
ATOM 1609 O O . PRO A 1 212 ? -34.627 -0.877 34.657 1.00 55.91 212 PRO A O 1
ATOM 1612 N N . ASP A 1 213 ? -35.432 -2.649 33.514 1.00 49.03 213 ASP A N 1
ATOM 1613 C CA . ASP A 1 213 ? -36.804 -2.164 33.473 1.00 49.03 213 ASP A CA 1
ATOM 1614 C C . ASP A 1 213 ? -37.245 -1.913 34.921 1.00 49.03 213 ASP A C 1
ATOM 1616 O O . ASP A 1 213 ? -36.894 -2.656 35.842 1.00 49.03 213 ASP A O 1
ATOM 1620 N N . ALA A 1 214 ? -37.951 -0.809 35.136 1.00 43.78 214 ALA A N 1
ATOM 1621 C CA . ALA A 1 214 ? -38.230 -0.188 36.429 1.00 43.78 214 ALA A CA 1
ATOM 1622 C C . ALA A 1 214 ? -39.057 -1.033 37.438 1.00 43.78 214 ALA A C 1
ATOM 1624 O O . ALA A 1 214 ? -39.646 -0.491 38.373 1.00 43.78 214 ALA A O 1
ATOM 1625 N N . GLY A 1 215 ? -39.083 -2.359 37.318 1.00 46.50 215 GLY A N 1
ATOM 1626 C CA . GLY A 1 215 ? -39.635 -3.301 38.282 1.00 46.50 215 GLY A CA 1
ATOM 1627 C C . GLY A 1 215 ? -38.575 -4.295 38.738 1.00 46.50 215 GLY A C 1
ATOM 1628 O O . GLY A 1 215 ? -38.440 -5.372 38.171 1.00 46.50 215 GLY A O 1
ATOM 1629 N N . GLY A 1 216 ? -37.840 -3.974 39.806 1.00 54.31 216 GLY A N 1
ATOM 1630 C CA . GLY A 1 216 ? -37.090 -5.000 40.528 1.00 54.31 216 GLY A CA 1
ATOM 1631 C C . GLY A 1 216 ? -38.061 -6.091 40.982 1.00 54.31 216 GLY A C 1
ATOM 1632 O O . GLY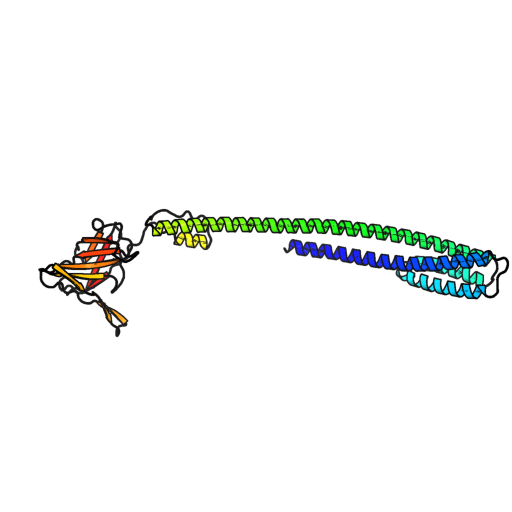 A 1 216 ? -38.956 -5.804 41.781 1.00 54.31 216 GLY A O 1
ATOM 1633 N N . HIS A 1 217 ? -37.906 -7.303 40.448 1.00 60.06 217 HIS A N 1
ATOM 1634 C CA . HIS A 1 217 ? -38.682 -8.456 40.881 1.00 60.06 217 HIS A CA 1
ATOM 1635 C C . HIS A 1 217 ? -38.324 -8.767 42.334 1.00 60.06 217 HIS A C 1
ATOM 1637 O O . HIS A 1 217 ? -37.171 -9.041 42.665 1.00 60.06 217 HIS A O 1
ATOM 1643 N N . LEU A 1 218 ? -39.326 -8.675 43.200 1.00 69.12 218 LEU A N 1
ATOM 1644 C CA . LEU A 1 218 ? -39.261 -9.153 44.568 1.00 69.12 218 LEU A CA 1
ATOM 1645 C C . LEU A 1 218 ? -39.337 -10.685 44.513 1.00 69.12 218 LEU A C 1
ATOM 1647 O O . LEU A 1 218 ? -40.282 -11.240 43.956 1.00 69.12 218 LEU A O 1
ATOM 1651 N N . VAL A 1 219 ? -38.312 -11.367 45.022 1.00 78.75 219 VAL A N 1
ATOM 1652 C CA . VAL A 1 219 ? -38.170 -12.828 44.902 1.00 78.75 219 VAL A CA 1
ATOM 1653 C C . VAL A 1 219 ? -37.757 -13.404 46.251 1.00 78.75 219 VAL A C 1
ATOM 1655 O O . VAL A 1 219 ? -36.742 -12.993 46.811 1.00 78.75 219 VAL A O 1
ATOM 1658 N N . LEU A 1 220 ? -38.524 -14.366 46.762 1.00 78.38 220 LEU A N 1
ATOM 1659 C CA . LEU A 1 220 ? -38.115 -15.229 47.869 1.00 78.38 220 LEU A CA 1
ATOM 1660 C C . LEU A 1 220 ? -37.268 -16.385 47.330 1.00 78.38 220 LEU A C 1
ATOM 1662 O O . LEU A 1 220 ? -37.527 -16.908 46.240 1.00 78.38 220 LEU A O 1
ATOM 1666 N N . LEU A 1 221 ? -36.277 -16.827 48.105 1.00 78.56 221 LEU A N 1
ATOM 1667 C CA . LEU A 1 221 ? -35.545 -18.054 47.791 1.00 78.56 221 LEU A CA 1
ATOM 1668 C C . LEU A 1 221 ? -36.520 -19.251 47.731 1.00 78.56 221 LEU A C 1
ATOM 1670 O O . LEU A 1 221 ? -37.607 -19.218 48.306 1.00 78.56 221 LEU A O 1
ATOM 1674 N N . ARG A 1 222 ? -36.168 -20.306 46.986 1.00 73.75 222 ARG A N 1
ATOM 1675 C CA . ARG A 1 222 ? -37.030 -21.489 46.793 1.00 73.75 222 ARG A CA 1
ATOM 1676 C C . ARG A 1 222 ? -36.567 -22.673 47.639 1.00 73.75 222 ARG A C 1
ATOM 1678 O O . ARG A 1 222 ? -35.372 -22.872 47.840 1.00 73.75 222 ARG A O 1
ATOM 1685 N N . GLY A 1 223 ? -37.524 -23.506 48.049 1.00 66.25 223 GLY A N 1
ATOM 1686 C CA . GLY A 1 223 ? -37.259 -24.761 48.751 1.00 66.25 223 GLY A CA 1
ATOM 1687 C C . GLY A 1 223 ? -36.676 -24.549 50.148 1.00 66.25 223 GLY A C 1
ATOM 1688 O O . GLY A 1 223 ? -37.005 -23.585 50.829 1.00 66.25 223 GLY A O 1
ATOM 1689 N N . GLY A 1 224 ? -35.797 -25.451 50.577 1.00 60.59 224 GLY A N 1
ATOM 1690 C CA . GLY A 1 224 ? -35.273 -25.465 51.941 1.00 60.59 224 GLY A CA 1
ATOM 1691 C C . GLY A 1 224 ? -34.442 -24.261 52.376 1.00 60.59 224 GLY A C 1
ATOM 1692 O O . GLY A 1 224 ? -34.293 -24.011 53.567 1.00 60.59 224 GLY A O 1
ATOM 1693 N N . SER A 1 225 ? -33.929 -23.500 51.412 1.00 62.19 225 SER A N 1
ATOM 1694 C CA . SER A 1 225 ? -33.167 -22.269 51.640 1.00 62.19 225 SER A CA 1
ATOM 1695 C C . SER A 1 225 ? -34.055 -21.023 51.710 1.00 62.19 225 SER A C 1
ATOM 1697 O O . SER A 1 225 ? -33.543 -19.920 51.874 1.00 62.19 225 SER A O 1
ATOM 1699 N N . ALA A 1 226 ? -35.373 -21.185 51.554 1.00 75.62 226 ALA A N 1
ATOM 1700 C CA . ALA A 1 226 ? -36.330 -20.087 51.575 1.00 75.62 226 ALA A CA 1
ATOM 1701 C C . ALA A 1 226 ? -36.481 -19.460 52.958 1.00 75.62 226 ALA A C 1
ATOM 1703 O O . ALA A 1 226 ? -36.719 -18.255 53.056 1.00 75.62 226 ALA A O 1
ATOM 1704 N N . ALA A 1 227 ? -36.360 -20.270 54.013 1.00 83.94 227 ALA A N 1
ATOM 1705 C CA . ALA A 1 227 ? -36.560 -19.801 55.368 1.00 83.94 227 ALA A CA 1
ATOM 1706 C C . ALA A 1 227 ? -35.982 -20.726 56.443 1.00 83.94 227 ALA A C 1
ATOM 1708 O O . ALA A 1 227 ? -35.629 -21.876 56.189 1.00 83.94 227 ALA A O 1
ATOM 1709 N N . VAL A 1 228 ? -35.923 -20.206 57.667 1.00 90.06 228 VAL A N 1
ATOM 1710 C CA . VAL A 1 228 ? -35.616 -20.943 58.901 1.00 90.06 228 VAL A CA 1
ATOM 1711 C C . VAL A 1 228 ? -36.681 -20.598 59.941 1.00 90.06 228 VAL A C 1
ATOM 1713 O O . VAL A 1 228 ? -37.146 -19.459 59.989 1.00 90.06 228 VAL A O 1
ATOM 1716 N N . ALA A 1 229 ? -37.075 -21.558 60.778 1.00 92.00 229 ALA A N 1
ATOM 1717 C CA . ALA A 1 229 ? -37.969 -21.289 61.897 1.00 92.00 229 ALA A CA 1
ATOM 1718 C C . ALA A 1 229 ? -37.153 -20.838 63.116 1.00 92.00 229 ALA A C 1
ATOM 1720 O O . ALA A 1 229 ? -36.149 -21.446 63.472 1.00 92.00 229 ALA A O 1
ATOM 1721 N N . LEU A 1 230 ? -37.579 -19.759 63.760 1.00 94.06 230 LEU A N 1
ATOM 1722 C CA . LEU A 1 230 ? -37.037 -19.254 65.012 1.00 94.06 230 LEU A CA 1
ATOM 1723 C C . LEU A 1 230 ? -38.102 -19.404 66.092 1.00 94.06 230 LEU A C 1
ATOM 1725 O O . LEU A 1 230 ? -39.116 -18.707 66.072 1.00 94.06 230 LEU A O 1
ATOM 1729 N N . ARG A 1 231 ? -37.847 -20.270 67.067 1.00 94.75 231 ARG A N 1
ATOM 1730 C CA . ARG A 1 231 ? -38.655 -20.381 68.278 1.00 94.75 231 ARG A CA 1
ATOM 1731 C C . ARG A 1 231 ? -38.101 -19.474 69.361 1.00 94.75 231 ARG A C 1
ATOM 1733 O O . ARG A 1 231 ? -36.912 -19.523 69.674 1.00 94.75 231 ARG A O 1
ATOM 1740 N N . VAL A 1 232 ? -38.985 -18.697 69.967 1.00 94.31 232 VAL A N 1
ATOM 1741 C CA . VAL A 1 232 ? -38.735 -17.933 71.186 1.00 94.31 232 VAL A CA 1
ATOM 1742 C C . VAL A 1 232 ? -39.572 -18.557 72.296 1.00 94.31 232 VAL A C 1
ATOM 1744 O O . VAL A 1 232 ? -40.803 -18.522 72.243 1.00 94.31 232 VAL A O 1
ATOM 1747 N N . LYS A 1 233 ? -38.902 -19.172 73.271 1.00 92.56 233 LYS A N 1
ATOM 1748 C CA . LYS A 1 233 ? -39.543 -19.840 74.411 1.00 92.56 233 LYS A CA 1
ATOM 1749 C C . LYS A 1 233 ? -40.000 -18.833 75.465 1.00 92.56 233 LYS A C 1
ATOM 1751 O O . LYS A 1 233 ? -39.505 -17.708 75.519 1.00 92.56 233 LYS A O 1
ATOM 1756 N N . ALA A 1 234 ? -40.870 -19.275 76.372 1.00 89.12 234 ALA A N 1
ATOM 1757 C CA . ALA A 1 234 ? -41.351 -18.470 77.503 1.00 89.12 234 ALA A CA 1
ATOM 1758 C C . ALA A 1 234 ? -40.231 -17.849 78.366 1.00 89.12 234 ALA A C 1
ATOM 1760 O O . ALA A 1 234 ? -40.397 -16.766 78.922 1.00 89.12 234 ALA A O 1
ATOM 1761 N N . ASN A 1 235 ? -39.086 -18.531 78.477 1.00 87.75 235 ASN A N 1
ATOM 1762 C CA . ASN A 1 235 ? -37.914 -18.079 79.233 1.00 87.75 235 ASN A CA 1
ATOM 1763 C C . ASN A 1 235 ? -36.997 -17.118 78.445 1.00 87.75 235 ASN A C 1
ATOM 1765 O O . ASN A 1 235 ? -35.973 -16.695 78.972 1.00 87.75 235 ASN A O 1
ATOM 1769 N N . GLY A 1 236 ? -37.349 -16.778 77.200 1.00 87.50 236 GLY A N 1
ATOM 1770 C CA . GLY A 1 236 ? -36.577 -15.897 76.321 1.00 87.50 236 GLY A CA 1
ATOM 1771 C C . GLY A 1 236 ? -35.537 -16.604 75.447 1.00 87.50 236 GLY A C 1
ATOM 1772 O O . GLY A 1 236 ? -34.937 -15.948 74.589 1.00 87.50 236 GLY A O 1
ATOM 1773 N N . ASP A 1 237 ? -35.345 -17.918 75.606 1.00 92.31 237 ASP A N 1
ATOM 1774 C CA . ASP A 1 237 ? -34.401 -18.683 74.790 1.00 92.31 237 ASP A CA 1
ATOM 1775 C C . ASP A 1 237 ? -34.817 -18.691 73.316 1.00 92.31 237 ASP A C 1
ATOM 1777 O O . ASP A 1 237 ? -35.992 -18.867 72.977 1.00 92.31 237 ASP A O 1
ATOM 1781 N N . ARG A 1 238 ? -33.821 -18.547 72.435 1.00 93.69 238 ARG A N 1
ATOM 1782 C CA . ARG A 1 238 ? -33.986 -18.527 70.978 1.00 93.69 238 ARG A CA 1
ATOM 1783 C C . ARG A 1 238 ? -33.401 -19.788 70.359 1.00 93.69 238 ARG A C 1
ATOM 1785 O O . ARG A 1 238 ? -32.204 -20.034 70.488 1.00 93.69 238 ARG A O 1
ATOM 1792 N N . VAL A 1 239 ? -34.230 -20.556 69.662 1.00 93.62 239 VAL A N 1
ATOM 1793 C CA . VAL A 1 239 ? -33.836 -21.807 69.003 1.00 93.62 239 VAL A CA 1
ATOM 1794 C C . VAL A 1 239 ? -34.141 -21.707 67.513 1.00 93.62 239 VAL A C 1
ATOM 1796 O O . VAL A 1 239 ? -35.269 -21.403 67.135 1.00 93.62 239 VAL A O 1
ATOM 1799 N N . TYR A 1 240 ? -33.134 -21.951 66.675 1.00 91.94 240 TYR A N 1
ATOM 1800 C CA . TYR A 1 240 ? -33.298 -22.018 65.223 1.00 91.94 240 TYR A CA 1
ATOM 1801 C C . TYR A 1 240 ? -33.537 -23.467 64.795 1.00 91.94 240 TYR A C 1
ATOM 1803 O O . TYR A 1 240 ? -32.780 -24.363 65.165 1.00 91.94 240 TYR A O 1
ATOM 1811 N N . GLU A 1 241 ? -34.582 -23.682 64.006 1.00 91.44 241 GLU A N 1
ATOM 1812 C CA . GLU A 1 241 ? -35.057 -24.983 63.546 1.00 91.44 241 GLU A CA 1
ATOM 1813 C C . GLU A 1 241 ? -35.076 -25.005 62.012 1.00 91.44 241 GLU A C 1
ATOM 1815 O O . GLU A 1 241 ? -35.584 -24.090 61.354 1.00 91.44 241 GLU A O 1
ATOM 1820 N N . ALA A 1 242 ? -34.505 -26.056 61.424 1.00 88.00 242 ALA A N 1
ATOM 1821 C CA . ALA A 1 242 ? -34.584 -26.273 59.986 1.00 88.00 242 ALA A CA 1
ATOM 1822 C C . ALA A 1 242 ? -36.020 -26.652 59.596 1.00 88.00 242 ALA A C 1
ATOM 1824 O O . ALA A 1 242 ? -36.630 -27.512 60.224 1.00 88.00 242 ALA A O 1
ATOM 1825 N N . ILE A 1 243 ? -36.538 -26.044 58.530 1.00 88.88 243 ILE A N 1
ATOM 1826 C CA . ILE A 1 243 ? -37.905 -26.291 58.028 1.00 88.88 243 ILE A CA 1
ATOM 1827 C C . ILE A 1 243 ? -37.939 -27.296 56.869 1.00 88.88 243 ILE A C 1
ATOM 1829 O O . ILE A 1 243 ? -38.987 -27.593 56.301 1.00 88.88 243 ILE A O 1
ATOM 1833 N N . SER A 1 244 ? -36.774 -27.810 56.481 1.00 87.56 244 SER A N 1
ATOM 1834 C CA . SER A 1 244 ? -36.633 -28.823 55.443 1.00 87.56 244 SER A CA 1
ATOM 1835 C C . SER A 1 244 ? -35.337 -29.604 55.627 1.00 87.56 244 SER A C 1
ATOM 1837 O O . SER A 1 244 ? -34.383 -29.112 56.232 1.00 87.56 244 SER A O 1
ATOM 1839 N N . THR A 1 245 ? -35.295 -30.803 55.062 1.00 85.56 245 THR A N 1
ATOM 1840 C CA . THR A 1 245 ? -34.083 -31.614 54.948 1.00 85.56 245 THR A CA 1
ATOM 1841 C C . THR A 1 245 ? -33.997 -32.220 53.555 1.00 85.56 245 THR A C 1
ATOM 1843 O O . THR A 1 245 ? -35.012 -32.399 52.882 1.00 85.56 245 THR A O 1
ATOM 1846 N N . PHE A 1 246 ? -32.786 -32.513 53.095 1.00 83.94 246 PHE A N 1
ATOM 1847 C CA . PHE A 1 246 ? -32.582 -33.202 51.828 1.00 83.94 246 PHE A CA 1
ATOM 1848 C C . PHE A 1 246 ? -32.761 -34.713 52.026 1.00 83.94 246 PHE A C 1
ATOM 1850 O O . PHE A 1 246 ? -31.990 -35.341 52.752 1.00 83.94 246 PHE A O 1
ATOM 1857 N N . ASP A 1 247 ? -33.767 -35.300 51.377 1.00 83.94 247 ASP A N 1
ATOM 1858 C CA . ASP A 1 247 ? -33.950 -36.749 51.316 1.00 83.94 247 ASP A CA 1
ATOM 1859 C C . ASP A 1 247 ? -33.118 -37.306 50.152 1.00 83.94 247 ASP A C 1
ATOM 1861 O O . ASP A 1 247 ? -33.444 -37.119 48.975 1.00 83.94 247 ASP A O 1
ATOM 1865 N N . ALA A 1 248 ? -32.025 -37.996 50.491 1.00 84.44 248 ALA A N 1
ATOM 1866 C CA . ALA A 1 248 ? -31.097 -38.565 49.520 1.00 84.44 248 ALA A CA 1
ATOM 1867 C C . ALA A 1 248 ? -31.711 -39.694 48.672 1.00 84.44 248 ALA A C 1
ATOM 1869 O O . ALA A 1 248 ? -31.289 -39.875 47.528 1.00 84.44 248 ALA A O 1
ATOM 1870 N N . ALA A 1 249 ? -32.708 -40.417 49.198 1.00 87.44 249 ALA A N 1
ATOM 1871 C CA . ALA A 1 249 ? -33.389 -41.499 48.489 1.00 87.44 249 ALA A CA 1
ATOM 1872 C C . ALA A 1 249 ? -34.388 -40.958 47.456 1.00 87.44 249 ALA A C 1
ATOM 1874 O O . ALA A 1 249 ? -34.549 -41.543 46.388 1.00 87.44 249 ALA A O 1
ATOM 1875 N N . GLN A 1 250 ? -35.024 -39.822 47.751 1.00 84.00 250 GLN A N 1
ATOM 1876 C CA . GLN A 1 250 ? -35.973 -39.159 46.847 1.00 84.00 250 GLN A CA 1
ATOM 1877 C C . GLN A 1 250 ? -35.340 -38.035 46.009 1.00 84.00 250 GLN A C 1
ATOM 1879 O O . GLN A 1 250 ? -36.033 -37.430 45.192 1.00 84.00 250 GLN A O 1
ATOM 1884 N N . GLN A 1 251 ? -34.047 -37.744 46.214 1.00 83.69 251 GLN A N 1
ATOM 1885 C CA . GLN A 1 251 ? -33.293 -36.675 45.541 1.00 83.69 251 GLN A CA 1
ATOM 1886 C C . GLN A 1 251 ? -34.001 -35.306 45.614 1.00 83.69 251 GLN A C 1
ATOM 1888 O O . GLN A 1 251 ? -33.948 -34.510 44.675 1.00 83.69 251 GLN A O 1
ATOM 1893 N N . ARG A 1 252 ? -34.692 -35.019 46.725 1.00 82.31 252 ARG A N 1
ATOM 1894 C CA . ARG A 1 252 ? -35.467 -33.781 46.896 1.00 82.31 252 ARG A CA 1
ATOM 1895 C C . ARG A 1 252 ? -35.445 -33.277 48.331 1.00 82.31 252 ARG A C 1
ATOM 1897 O O . ARG A 1 252 ? -35.300 -34.049 49.274 1.00 82.31 252 ARG A O 1
ATOM 1904 N N . PHE A 1 253 ? -35.648 -31.973 48.495 1.00 80.19 253 PHE A N 1
ATOM 1905 C CA . PHE A 1 253 ? -35.930 -31.399 49.806 1.00 80.19 253 PHE A CA 1
ATOM 1906 C C . PHE A 1 253 ? -37.347 -31.775 50.241 1.00 80.19 253 PHE A C 1
ATOM 1908 O O . PHE A 1 253 ? -38.307 -31.548 49.503 1.00 80.19 253 PHE A O 1
ATOM 1915 N N . VAL A 1 254 ? -37.463 -32.340 51.438 1.00 84.81 254 VAL A N 1
ATOM 1916 C CA . VAL A 1 254 ? -38.729 -32.651 52.105 1.00 84.81 254 VAL A CA 1
ATOM 1917 C C . VAL A 1 254 ? -38.922 -31.694 53.279 1.00 84.81 254 VAL A C 1
ATOM 1919 O O . VAL A 1 254 ? -37.956 -31.329 53.953 1.00 84.81 254 VAL A O 1
ATOM 1922 N N . ALA A 1 255 ? -40.158 -31.244 53.499 1.00 85.69 255 ALA A N 1
ATOM 1923 C CA . ALA A 1 255 ? -40.477 -30.339 54.597 1.00 85.69 255 ALA A CA 1
ATOM 1924 C C . ALA A 1 255 ? -40.316 -31.055 55.946 1.00 85.69 255 ALA A C 1
ATOM 1926 O O . ALA A 1 255 ? -40.734 -32.203 56.098 1.00 85.69 255 ALA A O 1
ATOM 1927 N N . ILE A 1 256 ? -39.723 -30.369 56.923 1.00 89.88 256 ILE A N 1
ATOM 1928 C CA . ILE A 1 256 ? -39.752 -30.793 58.323 1.00 89.88 256 ILE A CA 1
ATOM 1929 C C . ILE A 1 256 ? -40.958 -30.090 58.954 1.00 89.88 256 ILE A C 1
ATOM 1931 O O . ILE A 1 256 ? -40.972 -28.857 58.971 1.00 89.88 256 ILE A O 1
ATOM 1935 N N . PRO A 1 257 ? -41.960 -30.831 59.459 1.00 90.50 257 PRO A N 1
ATOM 1936 C CA . PRO A 1 257 ? -43.117 -30.234 60.112 1.00 90.50 257 PRO A CA 1
ATOM 1937 C C . PRO A 1 257 ? -42.718 -29.346 61.293 1.00 90.50 257 PRO A C 1
ATOM 1939 O O . PRO A 1 257 ? -42.104 -29.814 62.257 1.00 90.50 257 PRO A O 1
ATOM 1942 N N . ILE A 1 258 ? -43.095 -28.073 61.226 1.00 91.88 258 ILE A N 1
ATOM 1943 C CA . ILE A 1 258 ? -42.872 -27.094 62.287 1.00 91.88 258 ILE A CA 1
ATOM 1944 C C . ILE A 1 258 ? -43.918 -27.333 63.374 1.00 91.88 258 ILE A C 1
ATOM 1946 O O . ILE A 1 258 ? -45.115 -27.225 63.124 1.00 91.88 258 ILE A O 1
ATOM 1950 N N . ASP A 1 259 ? -43.462 -27.650 64.581 1.00 90.81 259 ASP A N 1
ATOM 1951 C CA . ASP A 1 259 ? -44.308 -27.782 65.770 1.00 90.81 259 ASP A CA 1
ATOM 1952 C C . ASP A 1 259 ? -44.453 -26.412 66.447 1.00 90.81 259 ASP A C 1
ATOM 1954 O O . ASP A 1 259 ? -43.449 -25.774 66.762 1.00 90.81 259 ASP A O 1
ATOM 1958 N N . LEU A 1 260 ? -45.663 -25.914 66.701 1.00 91.25 260 LEU A N 1
ATOM 1959 C CA . LEU A 1 260 ? -45.817 -24.601 67.356 1.00 91.25 260 LEU A CA 1
ATOM 1960 C C . LEU A 1 260 ? -45.620 -24.646 68.880 1.00 91.25 260 LEU A C 1
ATOM 1962 O O . LEU A 1 260 ? -45.556 -23.594 69.520 1.00 91.25 260 LEU A O 1
ATOM 1966 N N . GLY A 1 261 ? -45.470 -25.837 69.462 1.00 89.38 261 GLY A N 1
ATOM 1967 C CA . GLY A 1 261 ? -45.187 -26.040 70.877 1.00 89.38 261 GLY A CA 1
ATOM 1968 C C . GLY A 1 261 ? -46.270 -25.482 71.816 1.00 89.38 261 GLY A C 1
ATOM 1969 O O . GLY A 1 261 ? -47.398 -25.190 71.395 1.00 89.38 261 GLY A O 1
ATOM 1970 N N . PRO A 1 262 ? -45.948 -25.310 73.111 1.00 89.88 262 PRO A N 1
ATOM 1971 C CA . PRO A 1 262 ? -46.852 -24.727 74.102 1.00 89.88 262 PRO A CA 1
ATOM 1972 C C . PRO A 1 262 ? -47.337 -23.323 73.721 1.00 89.88 262 PRO A C 1
ATOM 1974 O O . PRO A 1 262 ? -46.657 -22.593 73.005 1.00 89.88 262 PRO A O 1
ATOM 1977 N N . ALA A 1 263 ? -48.487 -22.901 74.258 1.00 87.12 263 ALA A N 1
ATOM 1978 C CA . ALA A 1 263 ? -49.070 -21.576 73.991 1.00 87.12 263 ALA A CA 1
ATOM 1979 C C . ALA A 1 263 ? -48.165 -20.395 74.388 1.00 87.12 263 ALA A C 1
ATOM 1981 O O . ALA A 1 263 ? -48.341 -19.285 73.892 1.00 87.12 263 ALA A O 1
ATOM 1982 N N . THR A 1 264 ? -47.203 -20.637 75.276 1.00 89.75 264 THR A N 1
ATOM 1983 C CA . THR A 1 264 ? -46.222 -19.654 75.738 1.00 89.75 264 THR A CA 1
ATOM 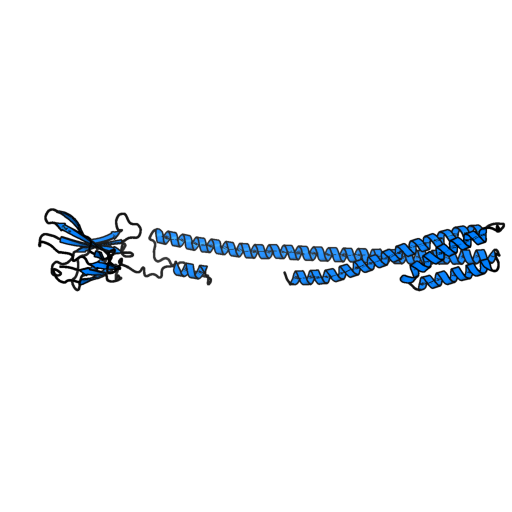1984 C C . THR A 1 264 ? -45.073 -19.426 74.756 1.00 89.75 264 THR A C 1
ATOM 1986 O O . THR A 1 264 ? -44.343 -18.449 74.907 1.00 89.75 264 THR A O 1
ATOM 1989 N N . ASP A 1 265 ? -44.900 -20.312 73.774 1.00 92.19 265 ASP A N 1
ATOM 1990 C CA . ASP A 1 265 ? -43.846 -20.206 72.772 1.00 92.19 265 ASP A CA 1
ATOM 1991 C C . ASP A 1 265 ? -44.345 -19.428 71.550 1.00 92.19 265 ASP A C 1
ATOM 1993 O O . ASP A 1 265 ? -45.491 -19.570 71.104 1.00 92.19 265 ASP A O 1
ATOM 1997 N N . GLN A 1 266 ? -43.455 -18.615 70.983 1.00 93.25 266 GLN A N 1
ATOM 1998 C CA . GLN A 1 266 ? -43.689 -17.893 69.736 1.00 93.25 266 GLN A CA 1
ATOM 1999 C C . GLN A 1 266 ? -42.762 -18.434 68.656 1.00 93.25 266 GLN A C 1
ATOM 2001 O O . GLN A 1 266 ? -41.553 -18.532 68.865 1.00 93.25 266 GLN A O 1
ATOM 2006 N N . VAL A 1 267 ? -43.322 -18.761 67.493 1.00 94.56 267 VAL A N 1
ATOM 2007 C CA . VAL A 1 267 ? -42.555 -19.243 66.343 1.00 94.56 267 VAL A CA 1
ATOM 2008 C C . VAL A 1 267 ? -42.617 -18.206 65.232 1.00 94.56 267 VAL A C 1
ATOM 2010 O O . VAL A 1 267 ? -43.691 -17.752 64.834 1.00 94.56 267 VAL A O 1
ATOM 2013 N N . PHE A 1 268 ? -41.445 -17.828 64.744 1.00 94.94 268 PHE A N 1
ATOM 2014 C CA . PHE A 1 268 ? -41.263 -16.899 63.643 1.00 94.94 268 PHE A CA 1
ATOM 2015 C C . PHE A 1 268 ? -40.632 -17.630 62.470 1.00 94.94 268 PHE A C 1
ATOM 2017 O O . PHE A 1 268 ? -39.727 -18.441 62.641 1.00 94.94 268 PHE A O 1
ATOM 2024 N N . LEU A 1 269 ? -41.073 -17.304 61.270 1.00 93.25 269 LEU A N 1
ATOM 2025 C CA . LEU A 1 269 ? -40.441 -17.705 60.036 1.00 93.25 269 LEU A CA 1
ATOM 2026 C C . LEU A 1 269 ? -39.510 -16.587 59.567 1.00 93.25 269 LEU A C 1
ATOM 2028 O O . LEU A 1 269 ? -39.944 -15.464 59.315 1.00 93.25 269 LEU A O 1
ATOM 2032 N N . ILE A 1 270 ? -38.224 -16.899 59.458 1.00 93.38 270 ILE A N 1
ATOM 2033 C CA . ILE A 1 270 ? -37.211 -16.002 58.910 1.00 93.38 270 ILE A CA 1
ATOM 2034 C C . ILE A 1 270 ? -37.103 -16.301 57.422 1.00 93.38 270 ILE A C 1
ATOM 2036 O O . ILE A 1 270 ? -36.456 -17.271 57.038 1.00 93.38 270 ILE A O 1
ATOM 2040 N N . LEU A 1 271 ? -37.773 -15.495 56.606 1.00 92.00 271 LEU A N 1
ATOM 2041 C CA . LEU A 1 271 ? -37.774 -15.570 55.150 1.00 92.00 271 LEU A CA 1
ATOM 2042 C C . LEU A 1 271 ? -36.526 -14.903 54.577 1.00 92.00 271 LEU A C 1
ATOM 2044 O O . LEU A 1 271 ? -36.163 -13.800 54.988 1.00 92.00 271 LEU A O 1
ATOM 2048 N N . PHE A 1 272 ? -35.934 -15.529 53.566 1.00 90.38 272 PHE A N 1
ATOM 2049 C CA . PHE A 1 272 ? -34.807 -14.989 52.819 1.00 90.38 272 PHE A CA 1
ATOM 2050 C C . PHE A 1 272 ? -35.183 -14.743 51.359 1.00 90.38 272 PHE A C 1
ATOM 2052 O O . PHE A 1 272 ? -35.832 -15.565 50.707 1.00 90.38 272 PHE A O 1
ATOM 2059 N N . GLY A 1 273 ? -34.741 -13.614 50.817 1.00 88.00 273 GLY A N 1
ATOM 2060 C CA . GLY A 1 273 ? -34.989 -13.268 49.424 1.00 88.00 273 GLY A CA 1
ATOM 2061 C C . GLY A 1 273 ? -34.225 -12.035 48.978 1.00 88.00 273 GLY A C 1
ATOM 2062 O O . GLY A 1 273 ? -33.207 -11.670 49.558 1.00 88.00 273 GLY A O 1
ATOM 2063 N N . THR A 1 274 ? -34.705 -11.400 47.917 1.00 83.44 274 THR A N 1
ATOM 2064 C CA . THR A 1 274 ? -34.100 -10.199 47.344 1.00 83.44 274 THR A CA 1
ATOM 2065 C C . THR A 1 274 ? -35.173 -9.221 46.892 1.00 83.44 274 THR A C 1
ATOM 2067 O O . THR A 1 274 ? -36.228 -9.630 46.402 1.00 83.44 274 THR A O 1
ATOM 2070 N N . GLY A 1 275 ? -34.874 -7.927 46.981 1.00 79.56 275 GLY A N 1
ATOM 2071 C CA . GLY A 1 275 ? -35.674 -6.880 46.351 1.00 79.56 275 GLY A CA 1
ATOM 2072 C C . GLY A 1 275 ? -36.743 -6.258 47.244 1.00 79.56 275 GLY A C 1
ATOM 2073 O O . GLY A 1 275 ? -37.601 -5.561 46.715 1.00 79.56 275 GLY A O 1
ATOM 2074 N N . PHE A 1 276 ? -36.679 -6.460 48.564 1.00 81.50 276 PHE A N 1
ATOM 2075 C CA . PHE A 1 276 ? -37.656 -5.919 49.517 1.00 81.50 276 PHE A CA 1
ATOM 2076 C C . PHE A 1 276 ? -37.048 -5.134 50.686 1.00 81.50 276 PHE A C 1
ATOM 2078 O O . PHE A 1 276 ? -37.789 -4.588 51.498 1.00 81.50 276 PHE A O 1
ATOM 2085 N N . ARG A 1 277 ? -35.714 -4.994 50.771 1.00 81.25 277 ARG A N 1
ATOM 2086 C CA . ARG A 1 277 ? -35.065 -4.246 51.871 1.00 81.25 277 ARG A CA 1
ATOM 2087 C C . ARG A 1 277 ? -35.535 -2.799 52.048 1.00 81.25 277 ARG A C 1
ATOM 2089 O O . ARG A 1 277 ? -35.426 -2.272 53.146 1.00 81.25 277 ARG A O 1
ATOM 2096 N N . ALA A 1 278 ? -35.960 -2.143 50.965 1.00 78.44 278 ALA A N 1
ATOM 2097 C CA . ALA A 1 278 ? -36.349 -0.732 50.976 1.00 78.44 278 ALA A CA 1
ATOM 2098 C C . ALA A 1 278 ? -37.778 -0.520 51.497 1.00 78.44 278 ALA A C 1
ATOM 2100 O O . ALA A 1 278 ? -38.080 0.573 51.968 1.00 78.44 278 ALA A O 1
ATOM 2101 N N . ALA A 1 279 ? -38.612 -1.564 51.458 1.00 80.69 279 ALA A N 1
ATOM 2102 C CA . ALA A 1 279 ? -39.994 -1.504 51.910 1.00 80.69 279 ALA A CA 1
ATOM 2103 C C . ALA A 1 279 ? -40.081 -1.281 53.427 1.00 80.69 279 ALA A C 1
ATOM 2105 O O . ALA A 1 279 ? -40.924 -0.531 53.915 1.00 80.69 279 ALA A O 1
ATOM 2106 N N . GLY A 1 280 ? -39.181 -1.917 54.188 1.00 82.81 280 GLY A N 1
ATOM 2107 C CA . GLY A 1 280 ? -39.290 -1.972 55.643 1.00 82.81 280 GLY A CA 1
ATOM 2108 C C . GLY A 1 280 ? -40.496 -2.803 56.100 1.00 82.81 280 GLY A C 1
ATOM 2109 O O . GLY A 1 280 ? -41.335 -3.215 55.302 1.00 82.81 280 GLY A O 1
ATOM 2110 N N . ALA A 1 281 ? -40.599 -3.058 57.406 1.00 85.12 281 ALA A N 1
ATOM 2111 C CA . ALA A 1 281 ? -41.699 -3.862 57.953 1.00 85.12 281 ALA A CA 1
ATOM 2112 C C . ALA A 1 281 ? -43.082 -3.210 57.747 1.00 85.12 281 ALA A C 1
ATOM 2114 O O . ALA A 1 281 ? -44.064 -3.917 57.577 1.00 85.12 281 ALA A O 1
ATOM 2115 N N . MET A 1 282 ? -43.161 -1.872 57.709 1.00 86.88 282 MET A N 1
ATOM 2116 C CA . MET A 1 282 ? -44.431 -1.141 57.560 1.00 86.88 282 MET A CA 1
ATOM 2117 C C . MET A 1 282 ? -45.073 -1.298 56.176 1.00 86.88 282 MET A C 1
ATOM 2119 O O . MET A 1 282 ? -46.291 -1.220 56.070 1.00 86.88 282 MET A O 1
ATOM 2123 N N . ASN A 1 283 ? -44.269 -1.521 55.131 1.00 87.50 283 ASN A N 1
ATOM 2124 C CA . ASN A 1 283 ? -44.761 -1.715 53.763 1.00 87.50 283 ASN A CA 1
ATOM 2125 C C . ASN A 1 283 ? -44.639 -3.178 53.312 1.00 87.50 283 ASN A C 1
ATOM 2127 O O . ASN A 1 283 ? -44.660 -3.455 52.111 1.00 87.50 283 ASN A O 1
ATOM 2131 N N . ALA A 1 284 ? -44.485 -4.106 54.260 1.00 91.81 284 ALA A N 1
ATOM 2132 C CA . ALA A 1 284 ? -44.430 -5.537 54.015 1.00 91.81 284 ALA A CA 1
ATOM 2133 C C . ALA A 1 284 ? -45.642 -6.228 54.652 1.00 91.81 284 ALA A C 1
ATOM 2135 O O . ALA A 1 284 ? -46.003 -5.958 55.792 1.00 91.81 284 ALA A O 1
ATOM 2136 N N . SER A 1 285 ? -46.255 -7.150 53.916 1.00 92.62 285 SER A N 1
ATOM 2137 C CA . SER A 1 285 ? -47.362 -7.985 54.381 1.00 92.62 285 SER A CA 1
ATOM 2138 C C . SER A 1 285 ? -47.079 -9.445 54.053 1.00 92.62 285 SER A C 1
ATOM 2140 O O . SER A 1 285 ? -46.446 -9.768 53.041 1.00 92.62 285 SER A O 1
ATOM 2142 N N . ALA A 1 286 ? -47.533 -10.336 54.926 1.00 93.38 286 ALA A N 1
ATOM 2143 C CA . ALA A 1 286 ? -47.416 -11.768 54.739 1.00 93.38 286 ALA A CA 1
ATOM 2144 C C . ALA A 1 286 ? -48.747 -12.442 55.065 1.00 93.38 286 ALA A C 1
ATOM 2146 O O . ALA A 1 286 ? -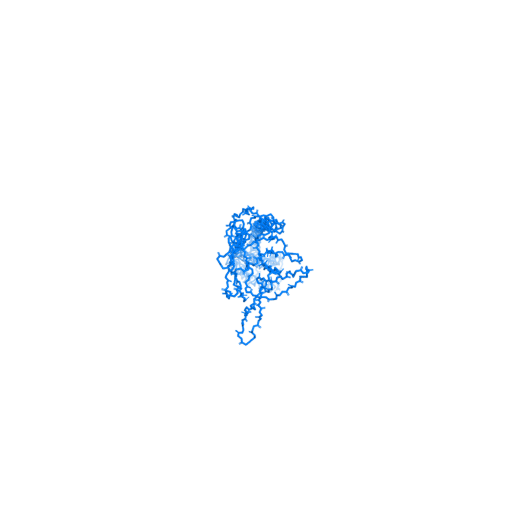49.425 -12.086 56.024 1.00 93.38 286 ALA A O 1
ATOM 2147 N N . THR A 1 287 ? -49.090 -13.450 54.278 1.00 93.62 287 THR A N 1
ATOM 2148 C CA . THR A 1 287 ? -50.159 -14.397 54.595 1.00 93.62 287 THR A CA 1
ATOM 2149 C C . THR A 1 287 ? -49.568 -15.796 54.605 1.00 93.62 287 THR A C 1
ATOM 2151 O O . THR A 1 287 ? -48.722 -16.125 53.766 1.00 93.62 287 THR A O 1
ATOM 2154 N N . ILE A 1 288 ? -49.960 -16.600 55.590 1.00 92.25 288 ILE A N 1
ATOM 2155 C CA . ILE A 1 288 ? -49.556 -18.002 55.710 1.00 92.25 288 ILE A CA 1
ATOM 2156 C C . ILE A 1 288 ? -50.833 -18.841 55.657 1.00 92.25 288 ILE A C 1
ATOM 2158 O O . ILE A 1 288 ? -51.719 -18.714 56.500 1.00 92.25 288 ILE A O 1
ATOM 2162 N N . GLY A 1 289 ? -50.944 -19.672 54.625 1.00 87.69 289 GLY A N 1
ATOM 2163 C CA . GLY A 1 289 ? -52.212 -20.249 54.200 1.00 87.69 289 GLY A CA 1
ATOM 2164 C C . GLY A 1 289 ? -53.131 -19.143 53.688 1.00 87.69 289 GLY A C 1
ATOM 2165 O O . GLY A 1 289 ? -52.865 -18.545 52.649 1.00 87.69 289 GLY A O 1
ATOM 2166 N N . GLU A 1 290 ? -54.183 -18.863 54.449 1.00 87.00 290 GLU A N 1
ATOM 2167 C CA . GLU A 1 290 ? -55.163 -17.799 54.186 1.00 87.00 290 GLU A CA 1
ATOM 2168 C C . GLU A 1 290 ? -55.258 -16.810 55.363 1.00 87.00 290 GLU A C 1
ATOM 2170 O O . GLU A 1 290 ? -56.134 -15.949 55.391 1.00 87.00 290 GLU A O 1
ATOM 2175 N N . GLU A 1 291 ? -54.359 -16.928 56.346 1.00 92.75 291 GLU A N 1
ATOM 2176 C CA . GLU A 1 291 ? -54.355 -16.094 57.545 1.00 92.75 291 GLU A CA 1
ATOM 2177 C C . GLU A 1 291 ? -53.271 -15.018 57.469 1.00 92.75 291 GLU A C 1
ATOM 2179 O O . GLU A 1 291 ? -52.144 -15.268 57.026 1.00 92.75 291 GLU A O 1
ATOM 2184 N N . GLU A 1 292 ? -53.611 -13.811 57.919 1.00 93.06 292 GLU A N 1
ATOM 2185 C CA . GLU A 1 292 ? -52.666 -12.704 58.015 1.00 93.06 292 GLU A CA 1
ATOM 2186 C C . GLU A 1 292 ? -51.595 -13.009 59.067 1.00 93.06 292 GLU A C 1
ATOM 2188 O O . GLU A 1 292 ? -51.888 -13.396 60.201 1.00 93.06 292 GLU A O 1
ATOM 2193 N N . ALA A 1 293 ? -50.336 -12.842 58.672 1.00 94.50 293 ALA A N 1
ATOM 2194 C CA . ALA A 1 293 ? -49.182 -13.125 59.499 1.00 94.50 293 ALA A CA 1
ATOM 2195 C C . ALA A 1 293 ? -48.371 -11.844 59.713 1.00 94.50 293 ALA A C 1
ATOM 2197 O O . ALA A 1 293 ? -47.991 -11.147 58.772 1.00 94.50 293 ALA A O 1
ATOM 2198 N N . GLU A 1 294 ? -48.094 -11.533 60.975 1.00 95.06 294 GLU A N 1
ATOM 2199 C CA . GLU A 1 294 ? -47.432 -10.288 61.355 1.00 95.06 294 GLU A CA 1
ATOM 2200 C C . GLU A 1 294 ? -45.969 -10.268 60.892 1.00 95.06 294 GLU A C 1
ATOM 2202 O O . GLU A 1 294 ? -45.177 -11.143 61.257 1.00 95.06 294 GLU A O 1
ATOM 2207 N N . VAL A 1 295 ? -45.594 -9.239 60.129 1.00 94.50 295 VAL A N 1
ATOM 2208 C CA . VAL A 1 295 ? -44.216 -9.000 59.681 1.00 94.50 295 VAL A CA 1
ATOM 2209 C C . VAL A 1 295 ? -43.517 -8.068 60.670 1.00 94.50 295 VAL A C 1
ATOM 2211 O O . VAL A 1 295 ? -43.762 -6.867 60.694 1.00 94.50 295 VAL A O 1
ATOM 2214 N N . LEU A 1 296 ? -42.607 -8.604 61.482 1.00 92.56 296 LEU A N 1
ATOM 2215 C CA . LEU A 1 296 ? -41.885 -7.825 62.500 1.00 92.56 296 LEU A CA 1
ATOM 2216 C C . LEU A 1 296 ? -40.600 -7.188 61.973 1.00 92.56 296 LEU A C 1
ATOM 2218 O O . LEU A 1 296 ? -40.048 -6.274 62.582 1.00 92.56 296 LEU A O 1
ATOM 2222 N N . TYR A 1 297 ? -40.084 -7.705 60.864 1.00 92.88 297 TYR A N 1
ATOM 2223 C CA . TYR A 1 297 ? -38.880 -7.198 60.228 1.00 92.88 297 TYR A CA 1
ATOM 2224 C C . TYR A 1 297 ? -38.950 -7.459 58.730 1.00 92.88 297 TYR A C 1
ATOM 2226 O O . TYR A 1 297 ? -39.380 -8.534 58.326 1.00 92.88 297 TYR A O 1
ATOM 2234 N N . ALA A 1 298 ? -38.490 -6.503 57.929 1.00 90.81 298 ALA A N 1
ATOM 2235 C CA . ALA A 1 298 ? -38.195 -6.677 56.513 1.00 90.81 298 ALA A CA 1
ATOM 2236 C C . ALA A 1 298 ? -37.043 -5.728 56.168 1.00 90.81 298 ALA A C 1
ATOM 2238 O O . ALA A 1 298 ? -37.178 -4.512 56.299 1.00 90.81 298 ALA A O 1
ATOM 2239 N N . GLY A 1 299 ? -35.883 -6.272 55.814 1.00 87.62 299 GLY A N 1
ATOM 2240 C CA . GLY A 1 299 ? -34.665 -5.477 55.690 1.00 87.62 299 GLY A CA 1
ATOM 2241 C C . GLY A 1 299 ? -33.458 -6.288 55.239 1.00 87.62 299 GLY A C 1
ATOM 2242 O O . GLY A 1 299 ? -33.591 -7.376 54.689 1.00 87.62 299 GLY A O 1
ATOM 2243 N N . LEU A 1 300 ? -32.264 -5.738 55.443 1.00 86.81 300 LEU A N 1
ATOM 2244 C CA . LEU A 1 300 ? -31.008 -6.389 55.074 1.00 86.81 300 LEU A CA 1
ATOM 2245 C C . LEU A 1 300 ? -30.716 -7.583 55.997 1.00 86.81 300 LEU A C 1
ATOM 2247 O O . LEU A 1 300 ? -30.731 -7.434 57.217 1.00 86.81 300 LEU A O 1
ATOM 2251 N N . ALA A 1 301 ? -30.395 -8.746 55.423 1.00 87.44 301 ALA A N 1
ATOM 2252 C CA . ALA A 1 301 ? -29.944 -9.899 56.196 1.00 87.44 301 ALA A CA 1
ATOM 2253 C C . ALA A 1 301 ? -28.530 -9.634 56.762 1.00 87.44 301 ALA A C 1
ATOM 2255 O O . ALA A 1 301 ? -27.604 -9.365 55.986 1.00 87.44 301 ALA A O 1
ATOM 2256 N N . PRO A 1 302 ? -28.311 -9.697 58.090 1.00 81.19 302 PRO A N 1
ATOM 2257 C CA . PRO A 1 302 ? -26.995 -9.447 58.671 1.00 81.19 302 PRO A CA 1
ATOM 2258 C C . PRO A 1 302 ? -25.935 -10.419 58.135 1.00 81.19 302 PRO A C 1
ATOM 2260 O O . PRO A 1 302 ? -26.128 -11.631 58.154 1.00 81.19 302 PRO A O 1
ATOM 2263 N N . GLY A 1 303 ? -24.798 -9.890 57.676 1.00 76.81 303 GLY A N 1
ATOM 2264 C CA . GLY A 1 303 ? -23.652 -10.697 57.237 1.00 76.81 303 GLY A CA 1
ATOM 2265 C C . GLY A 1 303 ? -23.702 -11.214 55.793 1.00 76.81 303 GLY A C 1
ATOM 2266 O O . GLY A 1 303 ? -22.714 -11.791 55.346 1.00 76.81 303 GLY A O 1
ATOM 2267 N N . PHE A 1 304 ? -24.779 -10.963 55.037 1.00 74.12 304 PHE A N 1
ATOM 2268 C CA . PHE A 1 304 ? -24.918 -11.432 53.653 1.00 74.12 304 PHE A CA 1
ATOM 2269 C C . PHE A 1 304 ? -25.183 -10.275 52.681 1.00 74.12 304 PHE A C 1
ATOM 2271 O O . PHE A 1 304 ? -26.230 -9.629 52.703 1.00 74.12 304 PHE A O 1
ATOM 2278 N N . ALA A 1 305 ? -24.229 -10.013 51.784 1.00 74.56 305 ALA A N 1
ATOM 2279 C CA . ALA A 1 305 ? -24.387 -8.991 50.755 1.00 74.56 305 ALA A CA 1
ATOM 2280 C C . ALA A 1 305 ? -25.437 -9.421 49.718 1.00 74.56 305 ALA A C 1
ATOM 2282 O O . ALA A 1 305 ? -25.354 -10.502 49.147 1.00 74.56 305 ALA A O 1
ATOM 2283 N N . GLY A 1 306 ? -26.418 -8.553 49.457 1.00 75.56 306 GLY A N 1
ATOM 2284 C CA . GLY A 1 306 ? -27.457 -8.812 48.452 1.00 75.56 306 GLY A CA 1
ATOM 2285 C C . GLY A 1 306 ? -28.647 -9.647 48.940 1.00 75.56 306 GLY A C 1
ATOM 2286 O O . GLY A 1 306 ? -29.632 -9.716 48.214 1.00 75.56 306 GLY A O 1
ATOM 2287 N N . LEU A 1 307 ? -28.597 -10.193 50.160 1.00 81.25 307 LEU A N 1
ATOM 2288 C CA . LEU A 1 307 ? -29.688 -10.960 50.762 1.00 81.25 307 LEU A CA 1
ATOM 2289 C C . LEU A 1 307 ? -30.559 -10.066 51.656 1.00 81.25 307 LEU A C 1
ATOM 2291 O O . LEU A 1 307 ? -30.058 -9.318 52.499 1.00 81.25 307 LEU A O 1
ATOM 2295 N N . ASP A 1 308 ? -31.867 -10.161 51.469 1.00 89.44 308 ASP A N 1
ATOM 2296 C CA . ASP A 1 308 ? -32.881 -9.501 52.279 1.00 89.44 308 ASP A CA 1
ATOM 2297 C C . ASP A 1 308 ? -33.545 -10.549 53.191 1.00 89.44 308 ASP A C 1
ATOM 2299 O O . ASP A 1 308 ? -33.688 -11.718 52.818 1.00 89.44 308 ASP A O 1
ATOM 2303 N N . GLN A 1 309 ? -33.937 -10.135 54.395 1.00 92.19 309 GLN A N 1
ATOM 2304 C CA . GLN A 1 309 ? -34.552 -10.972 55.421 1.00 92.19 309 GLN A CA 1
ATOM 2305 C C . GLN A 1 309 ? -35.884 -10.373 55.870 1.00 92.19 309 GLN A C 1
ATOM 2307 O O . GLN A 1 309 ? -35.953 -9.173 56.150 1.00 92.19 309 GLN A O 1
ATOM 2312 N N . ALA A 1 310 ? -36.914 -11.209 56.007 1.00 93.19 310 ALA A N 1
ATOM 2313 C CA . ALA A 1 310 ? -38.159 -10.845 56.672 1.00 93.19 310 ALA A CA 1
ATOM 2314 C C . ALA A 1 310 ? -38.485 -11.805 57.824 1.00 93.19 310 ALA A C 1
ATOM 2316 O O . ALA A 1 310 ? -38.335 -13.013 57.681 1.00 93.19 310 ALA A O 1
ATOM 2317 N N . ASN A 1 311 ? -38.940 -11.277 58.962 1.00 94.56 311 ASN A N 1
ATOM 2318 C CA . ASN A 1 311 ? -39.346 -12.081 60.116 1.00 94.56 311 ASN A CA 1
ATOM 2319 C C . ASN A 1 311 ? -40.862 -12.034 60.237 1.00 94.56 311 ASN A C 1
ATOM 2321 O O . ASN A 1 311 ? -41.420 -10.979 60.535 1.00 94.56 311 ASN A O 1
ATOM 2325 N N . VAL A 1 312 ? -41.509 -13.174 60.031 1.00 94.62 312 VAL A N 1
ATOM 2326 C CA . VAL A 1 312 ? -42.966 -13.295 60.000 1.00 94.62 312 VAL A CA 1
ATOM 2327 C C . VAL A 1 312 ? -43.420 -14.196 61.143 1.00 94.62 312 VAL A C 1
ATOM 2329 O O . VAL A 1 312 ? -42.939 -15.317 61.265 1.00 94.62 312 VAL A O 1
ATOM 2332 N N . ARG A 1 313 ? -44.323 -13.742 62.010 1.00 94.88 313 ARG A N 1
ATOM 2333 C CA . ARG A 1 313 ? -44.877 -14.576 63.090 1.00 94.88 313 ARG A CA 1
ATOM 2334 C C . ARG A 1 313 ? -45.861 -15.585 62.510 1.00 94.88 313 ARG A C 1
ATOM 2336 O O . ARG A 1 313 ? -46.763 -15.195 61.781 1.00 94.88 313 ARG A O 1
ATOM 2343 N N . ILE A 1 314 ? -45.719 -16.862 62.867 1.00 94.44 314 ILE A N 1
ATOM 2344 C CA . ILE A 1 314 ? -46.664 -17.903 62.447 1.00 94.44 314 ILE A CA 1
ATOM 2345 C C . ILE A 1 314 ? -47.917 -17.830 63.342 1.00 94.44 314 ILE A C 1
ATOM 2347 O O . ILE A 1 314 ? -47.784 -17.981 64.563 1.00 94.44 314 ILE A O 1
ATOM 2351 N N . PRO A 1 315 ? -49.127 -17.608 62.786 1.00 94.50 315 PRO A N 1
ATOM 2352 C CA . PRO A 1 315 ? -50.365 -17.638 63.561 1.00 94.50 315 PRO A CA 1
ATOM 2353 C C . PRO A 1 315 ? -50.603 -19.009 64.203 1.00 94.50 315 PRO A C 1
ATOM 2355 O O . PRO A 1 315 ? -50.466 -20.052 63.563 1.00 94.50 315 PRO A O 1
ATOM 2358 N N . ARG A 1 316 ? -50.991 -19.028 65.485 1.00 90.88 316 ARG A N 1
ATOM 2359 C CA . ARG A 1 316 ? -51.206 -20.287 66.226 1.00 90.88 316 ARG A CA 1
ATOM 2360 C C . ARG A 1 316 ? -52.413 -21.091 65.742 1.00 90.88 316 ARG A C 1
ATOM 2362 O O . ARG A 1 316 ? -52.460 -22.297 65.961 1.00 90.88 316 ARG A O 1
ATOM 2369 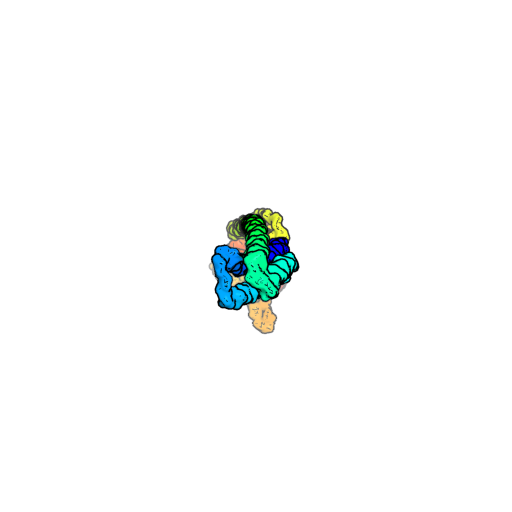N N . SER A 1 317 ? -53.364 -20.445 65.081 1.00 91.44 317 SER A N 1
ATOM 2370 C CA . SER A 1 317 ? -54.520 -21.055 64.410 1.00 91.44 317 SER A CA 1
ATOM 2371 C C . SER A 1 317 ? -54.131 -22.030 63.293 1.00 91.44 317 SER A C 1
ATOM 2373 O O . SER A 1 317 ? -54.938 -22.879 62.915 1.00 91.44 317 SER A O 1
ATOM 2375 N N . LEU A 1 318 ? -52.879 -21.977 62.825 1.00 92.12 318 LEU A N 1
ATOM 2376 C CA . LEU A 1 318 ? -52.345 -22.894 61.822 1.00 92.12 318 LEU A CA 1
ATOM 2377 C C . LEU A 1 318 ? -51.809 -24.220 62.393 1.00 92.12 318 LEU A C 1
ATOM 2379 O O . LEU A 1 318 ? -51.333 -25.056 61.623 1.00 92.12 318 LEU A O 1
ATOM 2383 N N . LEU A 1 319 ? -51.879 -24.436 63.714 1.00 90.81 319 LEU A N 1
ATOM 2384 C CA . LEU A 1 319 ? -51.472 -25.697 64.348 1.00 90.81 319 LEU A CA 1
ATOM 23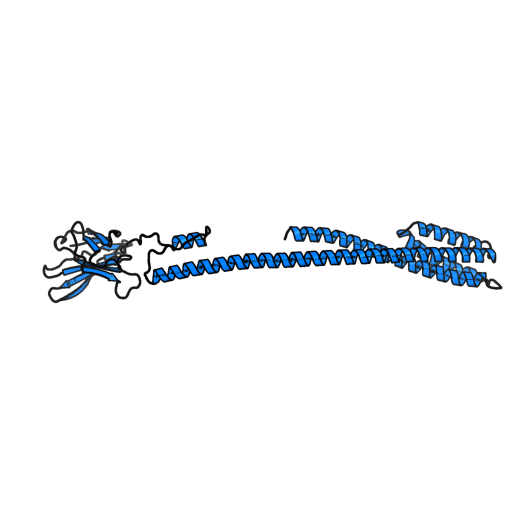85 C C . LEU A 1 319 ? -52.176 -26.891 63.676 1.00 90.81 319 LEU A C 1
ATOM 2387 O O . LEU A 1 319 ? -53.401 -26.902 63.541 1.00 90.81 319 LEU A O 1
ATOM 2391 N N . GLY A 1 320 ? -51.405 -27.894 63.255 1.00 88.50 320 GLY A N 1
ATOM 2392 C CA . GLY A 1 320 ? -51.928 -29.112 62.632 1.00 88.50 320 GLY A CA 1
ATOM 2393 C C . GLY A 1 320 ? -52.473 -28.962 61.205 1.00 88.50 320 GLY A C 1
ATOM 2394 O O . GLY A 1 320 ? -53.091 -29.902 60.706 1.00 88.50 320 GLY A O 1
ATOM 2395 N N . LYS A 1 321 ? -52.283 -27.817 60.529 1.00 89.62 321 LYS A N 1
ATOM 2396 C CA . LYS A 1 321 ? -52.802 -27.589 59.162 1.00 89.62 321 LYS A CA 1
ATOM 2397 C C . LYS A 1 321 ? -52.048 -28.338 58.057 1.00 89.62 321 LYS A C 1
ATOM 2399 O O . LYS A 1 321 ? -52.582 -28.460 56.958 1.00 89.62 321 LYS A O 1
ATOM 2404 N N . GLY A 1 322 ? -50.848 -28.850 58.323 1.00 90.69 322 GLY A N 1
ATOM 2405 C CA . GLY A 1 322 ? -50.009 -29.506 57.322 1.00 90.69 322 GLY A CA 1
ATOM 2406 C C . GLY A 1 322 ? -49.344 -28.502 56.380 1.00 90.69 322 GLY A C 1
ATOM 2407 O O . GLY A 1 322 ? -48.814 -27.488 56.833 1.00 90.69 322 GLY A O 1
ATOM 2408 N N . ASP A 1 323 ? -49.330 -28.798 55.079 1.00 89.81 323 ASP A N 1
ATOM 2409 C CA . ASP A 1 323 ? -48.690 -27.945 54.072 1.00 89.81 323 ASP A CA 1
ATOM 2410 C C . ASP A 1 323 ? -49.490 -26.653 53.839 1.00 89.81 323 ASP A C 1
ATOM 2412 O O . ASP A 1 323 ? -50.643 -26.685 53.411 1.00 89.81 323 ASP A O 1
ATOM 2416 N N . VAL A 1 324 ? -48.858 -25.503 54.077 1.00 91.19 324 VAL A N 1
ATOM 2417 C CA . VAL A 1 324 ? -49.430 -24.167 53.876 1.00 91.19 324 VAL A CA 1
ATOM 2418 C C . VAL A 1 324 ? -48.510 -23.300 53.015 1.00 91.19 324 VAL A C 1
ATOM 2420 O O . VAL A 1 324 ? -47.282 -23.367 53.107 1.00 91.19 324 VAL A O 1
ATOM 2423 N N . SER A 1 325 ? -49.106 -22.481 52.149 1.00 90.12 325 SER A N 1
ATOM 2424 C CA . SER A 1 325 ? -48.382 -21.554 51.273 1.00 90.12 325 SER A CA 1
ATOM 2425 C C . SER A 1 325 ? -48.150 -20.215 51.960 1.00 90.12 325 SER A C 1
ATOM 2427 O O . SER A 1 325 ? -49.014 -19.720 52.669 1.00 90.12 325 SER A O 1
ATOM 2429 N N . ILE A 1 326 ? -47.011 -19.592 51.703 1.00 90.38 326 ILE A N 1
ATOM 2430 C CA . ILE A 1 326 ? -46.669 -18.257 52.174 1.00 90.38 326 ILE A CA 1
ATOM 2431 C C . ILE A 1 326 ? -46.737 -17.321 50.980 1.00 90.38 326 ILE A C 1
ATOM 2433 O O . ILE A 1 326 ? -46.007 -17.511 50.002 1.00 90.38 326 ILE A O 1
ATOM 2437 N N . ALA A 1 327 ? -47.581 -16.300 51.071 1.00 91.12 327 ALA A N 1
ATOM 2438 C CA . ALA A 1 327 ? -47.576 -15.187 50.137 1.00 91.12 327 ALA A CA 1
ATOM 2439 C C . ALA A 1 327 ? -47.038 -13.946 50.850 1.00 91.12 327 ALA A C 1
ATOM 2441 O O . ALA A 1 327 ? -47.613 -13.461 51.823 1.00 91.12 327 ALA A O 1
ATOM 2442 N N . PHE A 1 328 ? -45.906 -13.451 50.358 1.00 91.06 328 PHE A N 1
ATOM 2443 C CA . PHE A 1 328 ? -45.234 -12.267 50.875 1.00 91.06 328 PHE A CA 1
ATOM 2444 C C . PHE A 1 328 ? -45.316 -11.146 49.844 1.00 91.06 328 PHE A C 1
ATOM 2446 O O . PHE A 1 328 ? -45.056 -11.371 48.661 1.00 91.06 328 PHE A O 1
ATOM 2453 N N . THR A 1 329 ? -45.662 -9.945 50.288 1.00 89.31 329 THR A N 1
ATOM 2454 C CA . THR A 1 329 ? -45.751 -8.752 49.445 1.00 89.31 329 THR A CA 1
ATOM 2455 C C . THR A 1 329 ? -45.016 -7.613 50.129 1.00 89.31 329 THR A C 1
ATOM 2457 O O . THR A 1 329 ? -45.229 -7.375 51.313 1.00 89.31 329 THR A O 1
ATOM 2460 N N . ALA A 1 330 ? -44.181 -6.881 49.393 1.00 88.50 330 ALA A N 1
ATOM 2461 C CA . ALA A 1 330 ? -43.577 -5.646 49.888 1.00 88.50 330 ALA A CA 1
ATOM 2462 C C . ALA A 1 330 ? -43.628 -4.552 48.816 1.00 88.50 330 ALA A C 1
ATOM 2464 O O . ALA A 1 330 ? -43.467 -4.850 47.632 1.00 88.50 330 ALA A O 1
ATOM 2465 N N . ASP A 1 331 ? -43.897 -3.306 49.213 1.00 83.44 331 ASP A N 1
ATOM 2466 C CA . ASP A 1 331 ? -44.085 -2.160 48.303 1.00 83.44 331 ASP A CA 1
ATOM 2467 C C . ASP A 1 331 ? -45.048 -2.469 47.133 1.00 83.44 331 ASP A C 1
ATOM 2469 O O . ASP A 1 331 ? -44.770 -2.172 45.968 1.00 83.44 331 ASP A O 1
ATOM 2473 N N . ASN A 1 332 ? -46.182 -3.116 47.433 1.00 80.38 332 ASN A N 1
ATOM 2474 C CA . ASN A 1 332 ? -47.192 -3.569 46.460 1.00 80.38 332 ASN A CA 1
ATOM 2475 C C . ASN A 1 332 ? -46.682 -4.551 45.386 1.00 80.38 332 ASN A C 1
ATOM 2477 O O . ASN A 1 332 ? -47.311 -4.709 44.338 1.00 80.38 332 ASN A O 1
ATOM 2481 N N . ARG A 1 333 ? -45.559 -5.239 45.627 1.00 82.69 333 ARG A N 1
ATOM 2482 C CA . ARG A 1 333 ? -45.045 -6.306 44.757 1.00 82.69 333 ARG A CA 1
ATOM 2483 C C . ARG A 1 333 ? -45.063 -7.639 45.486 1.00 82.69 333 ARG A C 1
ATOM 2485 O O . ARG A 1 333 ? -44.450 -7.778 46.542 1.00 82.69 333 ARG A O 1
ATOM 2492 N N . SER A 1 334 ? -45.748 -8.622 44.916 1.00 84.62 334 SER A N 1
ATOM 2493 C CA . SER A 1 334 ? -45.815 -9.971 45.479 1.00 84.62 334 SER A CA 1
ATOM 2494 C C . SER A 1 334 ? -44.607 -10.812 45.075 1.00 84.62 334 SER A C 1
ATOM 2496 O O . SER A 1 334 ? -44.134 -10.743 43.939 1.00 84.62 334 SER A O 1
ATOM 2498 N N . ALA A 1 335 ? -44.123 -11.616 46.017 1.00 85.88 335 ALA A N 1
ATOM 2499 C CA . ALA A 1 335 ? -43.080 -12.605 45.798 1.00 85.88 335 ALA A CA 1
ATOM 2500 C C . ALA A 1 335 ? -43.629 -13.860 45.119 1.00 85.88 335 ALA A C 1
ATOM 2502 O O . ALA A 1 335 ? -44.836 -14.101 45.076 1.00 85.88 335 ALA A O 1
ATOM 2503 N N . ASN A 1 336 ? -42.725 -14.741 44.693 1.00 80.88 336 ASN A N 1
ATOM 2504 C CA . ASN A 1 336 ? -43.072 -16.146 44.507 1.00 80.88 336 ASN A CA 1
ATOM 2505 C C . ASN A 1 336 ? -43.489 -16.794 45.838 1.00 80.88 336 ASN A C 1
ATOM 2507 O O . ASN A 1 336 ? -42.872 -16.549 46.874 1.00 80.88 336 ASN A O 1
ATOM 2511 N N . ALA A 1 337 ? -44.491 -17.671 45.781 1.00 81.44 337 ALA A N 1
ATOM 2512 C CA . ALA A 1 337 ? -44.966 -18.418 46.938 1.00 81.44 337 ALA A CA 1
ATOM 2513 C C . ALA A 1 337 ? -43.949 -19.471 47.419 1.00 81.44 337 ALA A C 1
ATOM 2515 O O . ALA A 1 337 ? -43.221 -20.067 46.616 1.00 81.44 337 ALA A O 1
ATOM 2516 N N . VAL A 1 338 ? -43.926 -19.709 48.732 1.00 85.12 338 VAL A N 1
ATOM 2517 C CA . VAL A 1 338 ? -43.098 -20.727 49.403 1.00 85.12 338 VAL A CA 1
ATOM 2518 C C . VAL A 1 338 ? -44.005 -21.605 50.260 1.00 85.12 338 VAL A C 1
ATOM 2520 O O . VAL A 1 338 ? -44.852 -21.081 50.968 1.00 85.12 338 VAL A O 1
ATOM 2523 N N . THR A 1 339 ? -43.836 -22.924 50.225 1.00 87.25 339 THR A N 1
ATOM 2524 C CA . THR A 1 339 ? -44.640 -23.857 51.033 1.00 87.25 339 THR A CA 1
ATOM 2525 C C . THR A 1 339 ? -43.868 -24.315 52.267 1.00 87.25 339 THR A C 1
ATOM 2527 O O . THR A 1 339 ? -42.688 -24.651 52.166 1.00 87.25 339 THR A O 1
ATOM 2530 N N . ILE A 1 340 ? -44.540 -24.347 53.416 1.00 89.31 340 ILE A N 1
ATOM 2531 C CA . ILE A 1 340 ? -44.035 -24.892 54.685 1.00 89.31 340 ILE A CA 1
ATOM 2532 C C . ILE A 1 340 ? -45.033 -25.899 55.253 1.00 89.31 340 ILE A C 1
ATOM 2534 O O . ILE A 1 340 ? -46.211 -25.840 54.918 1.00 89.31 340 ILE A O 1
ATOM 2538 N N . ASN A 1 341 ? -44.578 -26.791 56.131 1.00 90.69 341 ASN A N 1
ATOM 2539 C CA . ASN A 1 341 ? -45.445 -27.749 56.815 1.00 90.69 341 ASN A CA 1
ATOM 2540 C C . ASN A 1 341 ? -45.562 -27.398 58.304 1.00 90.69 341 ASN A C 1
ATOM 2542 O O . ASN A 1 341 ? -44.542 -27.166 58.954 1.00 90.69 341 ASN A O 1
ATOM 2546 N N . ILE A 1 342 ? -46.783 -27.365 58.838 1.00 90.62 342 ILE A N 1
ATOM 2547 C CA . ILE A 1 342 ? -47.079 -27.070 60.247 1.00 90.62 342 ILE A CA 1
ATOM 2548 C C . ILE A 1 342 ? -47.839 -28.251 60.860 1.00 90.62 342 ILE A C 1
ATOM 2550 O O . ILE A 1 342 ? -48.854 -28.684 60.310 1.00 90.62 342 ILE A O 1
ATOM 2554 N N . ARG A 1 343 ? -47.375 -28.745 62.012 1.00 89.88 343 ARG A N 1
ATOM 2555 C CA . ARG A 1 343 ? -48.027 -29.818 62.779 1.00 89.88 343 ARG A CA 1
ATOM 2556 C C . ARG A 1 343 ? -48.480 -29.359 64.157 1.00 89.88 343 ARG A C 1
ATOM 2558 O O . ARG A 1 343 ? -47.885 -28.406 64.704 1.00 89.88 343 ARG A O 1
#

pLDDT: mean 86.09, std 9.79, range [43.78, 97.06]